Protein AF-I7C6N2-F1 (afdb_monomer_lite)

Sequence (198 aa):
MSSNSKQDLLEWLQSDYRMLGWNTIFAIQKDKADTLLTQEYIRRFKTSSYLDPISGETAPDNGYKVYMQNFVLDHPRLSFDNADITGSRASLRMKILGGNQVGLKQVGAHWYPQRIDRIEPLVGPELRLRLELSDVPGYVADNGALTLDLHNSDDFVVTFSDSRRVRELGGGLLQGAVPRVAGPSTRLVIRQHRTWRK

Structure (mmCIF, N/CA/C/O backbone):
data_AF-I7C6N2-F1
#
_entry.id   AF-I7C6N2-F1
#
loop_
_atom_site.group_PDB
_atom_site.id
_atom_site.type_symbol
_atom_site.label_atom_id
_atom_site.label_alt_id
_atom_site.label_comp_id
_atom_site.label_asym_id
_atom_site.label_entity_id
_atom_site.label_seq_id
_atom_site.pdbx_PDB_ins_code
_atom_site.Cartn_x
_atom_site.Cartn_y
_atom_site.Cartn_z
_atom_site.occupancy
_atom_site.B_iso_or_equiv
_atom_site.auth_seq_id
_atom_site.auth_comp_id
_atom_site.auth_asym_id
_atom_site.auth_atom_id
_atom_site.pdbx_PDB_model_num
ATOM 1 N N . MET A 1 1 ? -37.028 -6.400 21.923 1.00 34.69 1 MET A N 1
ATOM 2 C CA . MET A 1 1 ? -35.677 -6.681 22.448 1.00 34.69 1 MET A CA 1
ATOM 3 C C . MET A 1 1 ? -35.436 -5.743 23.613 1.00 34.69 1 MET A C 1
ATOM 5 O O . MET A 1 1 ? -35.611 -4.545 23.441 1.00 34.69 1 MET A O 1
ATOM 9 N N . SER A 1 2 ? -35.170 -6.286 24.797 1.00 47.56 2 SER A N 1
ATOM 10 C CA . SER A 1 2 ? -35.008 -5.533 26.043 1.00 47.56 2 SER A CA 1
ATOM 11 C C . SER A 1 2 ? -33.781 -4.627 25.942 1.00 47.56 2 SER A C 1
ATOM 13 O O . SER A 1 2 ? -32.671 -5.101 25.718 1.00 47.56 2 SER A O 1
ATOM 15 N N . SER A 1 3 ? -33.988 -3.319 26.064 1.00 50.56 3 SER A N 1
ATOM 16 C CA . SER A 1 3 ? -32.911 -2.341 26.208 1.00 50.56 3 SER A CA 1
ATOM 17 C C . SER A 1 3 ? -32.294 -2.522 27.594 1.00 50.56 3 SER A C 1
ATOM 19 O O . SER A 1 3 ? -32.899 -2.093 28.573 1.00 50.56 3 SER A O 1
ATOM 21 N N . ASN A 1 4 ? -31.123 -3.153 27.700 1.00 72.62 4 ASN A N 1
ATOM 22 C CA . ASN A 1 4 ? -30.390 -3.192 28.969 1.00 72.62 4 ASN A CA 1
ATOM 23 C C . ASN A 1 4 ? -29.993 -1.765 29.368 1.00 72.62 4 ASN A C 1
ATOM 25 O O . ASN A 1 4 ? -29.517 -0.999 28.523 1.00 72.62 4 ASN A O 1
ATOM 29 N N . SER A 1 5 ? -30.197 -1.391 30.634 1.00 79.69 5 SER A N 1
ATOM 30 C CA . SER A 1 5 ? -29.759 -0.083 31.110 1.00 79.69 5 SER A CA 1
ATOM 31 C C . SER A 1 5 ? -28.228 -0.047 31.206 1.00 79.69 5 SER A C 1
ATOM 33 O O . SER A 1 5 ? -27.556 -1.075 31.321 1.00 79.69 5 SER A O 1
ATOM 35 N N . LYS A 1 6 ? -27.640 1.155 31.158 1.00 75.69 6 LYS A N 1
ATOM 36 C CA . LYS A 1 6 ? -26.190 1.338 31.344 1.00 75.69 6 LYS A CA 1
ATOM 37 C C . LYS A 1 6 ? -25.710 0.731 32.671 1.00 75.69 6 LYS A C 1
ATOM 39 O O . LYS A 1 6 ? -24.596 0.221 32.726 1.00 75.69 6 LYS A O 1
ATOM 44 N N . GLN A 1 7 ? -26.538 0.821 33.712 1.00 77.50 7 GLN A N 1
ATOM 45 C CA . GLN A 1 7 ? -26.245 0.309 35.047 1.00 77.50 7 GLN A CA 1
ATOM 46 C C . GLN A 1 7 ? -26.104 -1.218 35.013 1.00 77.50 7 GLN A C 1
ATOM 48 O O . GLN A 1 7 ? -25.073 -1.739 35.424 1.00 77.50 7 GLN A O 1
ATOM 53 N N . ASP A 1 8 ? -27.071 -1.901 34.393 1.00 80.00 8 ASP A N 1
ATOM 54 C CA . ASP A 1 8 ? -27.089 -3.364 34.286 1.00 80.00 8 ASP A CA 1
ATOM 55 C C . ASP A 1 8 ? -25.883 -3.889 33.496 1.00 80.00 8 ASP A C 1
ATOM 57 O O . ASP A 1 8 ? -25.297 -4.908 33.845 1.00 80.00 8 ASP A O 1
ATOM 61 N N . LEU A 1 9 ? -25.469 -3.177 32.440 1.00 75.44 9 LEU A N 1
ATOM 62 C CA . LEU A 1 9 ? -24.269 -3.526 31.672 1.00 75.44 9 LEU A CA 1
ATOM 63 C C . LEU A 1 9 ? -22.980 -3.350 32.483 1.00 75.44 9 LEU A C 1
ATOM 65 O O . LEU A 1 9 ? -22.061 -4.150 32.333 1.00 75.44 9 LEU A O 1
ATOM 69 N N . LEU A 1 10 ? -22.891 -2.314 33.320 1.00 75.69 10 LEU A N 1
ATOM 70 C CA . LEU A 1 10 ? -21.713 -2.077 34.158 1.00 75.69 10 LEU A CA 1
ATOM 71 C C . LEU A 1 10 ? -21.607 -3.110 35.281 1.00 75.69 10 LEU A C 1
ATOM 73 O O . LEU A 1 10 ? -20.527 -3.660 35.476 1.00 75.69 10 LEU A O 1
ATOM 77 N N . GLU A 1 11 ? -22.712 -3.421 35.959 1.00 79.38 11 GLU A N 1
ATOM 78 C CA . GLU A 1 11 ? -22.763 -4.494 36.962 1.00 79.38 11 GLU A CA 1
ATOM 79 C C . GLU A 1 11 ? -22.442 -5.855 36.337 1.00 79.38 11 GLU A C 1
ATOM 81 O O . GLU A 1 11 ? -21.680 -6.643 36.895 1.00 79.38 11 GLU A O 1
ATOM 86 N N . TRP A 1 12 ? -22.946 -6.106 35.127 1.00 77.06 12 TRP A N 1
ATOM 87 C CA . TRP A 1 12 ? -22.628 -7.314 34.376 1.00 77.06 12 TRP A CA 1
ATOM 88 C C . TRP A 1 12 ? -21.142 -7.404 34.004 1.00 77.06 12 TRP A C 1
ATOM 90 O O . TRP A 1 12 ? -20.568 -8.484 34.102 1.00 77.06 12 TRP A O 1
ATOM 100 N N . LEU A 1 13 ? -20.499 -6.298 33.611 1.00 72.19 13 LEU A N 1
ATOM 101 C CA . LEU A 1 13 ? -19.070 -6.263 33.267 1.00 72.19 13 LEU A CA 1
ATOM 102 C C . LEU A 1 13 ? -18.147 -6.382 34.492 1.00 72.19 13 LEU A C 1
ATOM 104 O O . LEU A 1 13 ? -17.038 -6.887 34.350 1.00 72.19 13 LEU A O 1
ATOM 108 N N . GLN A 1 14 ? -18.586 -5.948 35.677 1.00 72.06 14 GLN A N 1
ATOM 109 C CA . GLN A 1 14 ? -17.776 -5.921 36.904 1.00 72.06 14 GLN A CA 1
ATOM 110 C C . GLN A 1 14 ? -17.361 -7.299 37.441 1.00 72.06 14 GLN A C 1
ATOM 112 O O . GLN A 1 14 ? -16.490 -7.363 38.305 1.00 72.06 14 GLN A O 1
ATOM 117 N N . SER A 1 15 ? -17.936 -8.409 36.965 1.00 70.31 15 SER A N 1
ATOM 118 C CA . SER A 1 15 ? -17.478 -9.729 37.409 1.00 70.31 15 SER A CA 1
ATOM 119 C C . SER A 1 15 ? -16.103 -10.067 36.805 1.00 70.31 15 SER A C 1
ATOM 121 O O . SER A 1 15 ? -15.989 -10.174 35.581 1.00 70.31 15 SER A O 1
ATOM 123 N N . ASP A 1 16 ? -15.101 -10.302 37.661 1.00 58.38 16 ASP A N 1
ATOM 124 C CA . ASP A 1 16 ? -13.666 -10.464 37.334 1.00 58.38 16 ASP A CA 1
ATOM 125 C C . ASP A 1 16 ? -13.352 -11.349 36.116 1.00 58.38 16 ASP A C 1
ATOM 127 O O . ASP A 1 16 ? -12.458 -11.054 35.322 1.00 58.38 16 ASP A O 1
ATOM 131 N N . TYR A 1 17 ? -14.106 -12.432 35.921 1.00 63.69 17 TYR A N 1
ATOM 132 C CA . TYR A 1 17 ? -13.848 -13.390 34.843 1.00 63.69 17 TYR A CA 1
ATOM 133 C C . TYR A 1 17 ? -14.222 -12.876 33.446 1.00 63.69 17 TYR A C 1
ATOM 135 O O . TYR A 1 17 ? -13.748 -13.422 32.452 1.00 63.69 17 TYR A O 1
ATOM 143 N N . ARG A 1 18 ? -15.079 -11.852 33.333 1.00 70.62 18 ARG A N 1
ATOM 144 C CA . ARG A 1 18 ? -15.619 -11.409 32.033 1.00 70.62 18 ARG A CA 1
ATOM 145 C C . ARG A 1 18 ? -14.701 -10.458 31.293 1.00 70.62 18 ARG A C 1
ATOM 147 O O . ARG A 1 18 ? -14.689 -10.469 30.067 1.00 70.62 18 ARG A O 1
ATOM 154 N N . MET A 1 19 ? -13.954 -9.643 32.029 1.00 71.25 19 MET A N 1
ATOM 155 C CA . MET A 1 19 ? -12.993 -8.718 31.438 1.00 71.25 19 MET A CA 1
ATOM 156 C C . MET A 1 19 ? -11.564 -9.261 31.462 1.00 71.25 19 MET A C 1
ATOM 158 O O . MET A 1 19 ? -10.674 -8.561 31.007 1.00 71.25 19 MET A O 1
ATOM 162 N N . LEU A 1 20 ? -11.328 -10.490 31.947 1.00 72.00 20 LEU A N 1
ATOM 163 C CA . LEU A 1 20 ? -10.001 -11.130 31.983 1.00 72.00 20 LEU A CA 1
ATOM 164 C C . LEU A 1 20 ? -8.907 -10.215 32.579 1.00 72.00 20 LEU A C 1
ATOM 166 O O . LEU A 1 20 ? -7.775 -10.202 32.103 1.00 72.00 20 LEU A O 1
ATOM 170 N N . GLY A 1 21 ? -9.259 -9.403 33.583 1.00 70.75 21 GLY A N 1
ATOM 171 C CA . GLY A 1 21 ? -8.354 -8.430 34.211 1.00 70.75 21 GLY A CA 1
ATOM 172 C C . GLY A 1 21 ? -8.163 -7.099 33.464 1.00 70.75 21 GLY A C 1
ATOM 173 O O . GLY A 1 21 ? -7.434 -6.239 33.951 1.00 70.75 21 GLY A O 1
ATOM 174 N N . TRP A 1 22 ? -8.813 -6.882 32.317 1.00 69.56 22 TRP A N 1
ATOM 175 C CA . TRP A 1 22 ? -8.759 -5.618 31.576 1.00 69.56 22 TRP A CA 1
ATOM 176 C C . TRP A 1 22 ? -9.722 -4.577 32.160 1.00 69.56 22 TRP A C 1
ATOM 178 O O . TRP A 1 22 ? -10.902 -4.844 32.364 1.00 69.56 22 TRP A O 1
ATOM 188 N N . ASN A 1 23 ? -9.254 -3.340 32.359 1.00 65.38 23 ASN A N 1
ATOM 189 C CA . ASN A 1 23 ? -10.103 -2.252 32.863 1.00 65.38 23 ASN A CA 1
ATOM 190 C C . ASN A 1 23 ? -11.138 -1.762 31.837 1.00 65.38 23 ASN A C 1
ATOM 192 O O . ASN A 1 23 ? -12.133 -1.140 32.208 1.00 65.38 23 ASN A O 1
ATOM 196 N N . THR A 1 24 ? -10.892 -1.958 30.539 1.00 67.44 24 THR A N 1
ATOM 197 C CA . THR A 1 24 ? -11.793 -1.541 29.456 1.00 67.44 24 THR A CA 1
ATOM 198 C C . THR A 1 24 ? -11.524 -2.364 28.200 1.00 67.44 24 THR A C 1
ATOM 200 O O . THR A 1 24 ? -10.375 -2.522 27.798 1.00 67.44 24 THR A O 1
ATOM 203 N N . ILE A 1 25 ? -12.591 -2.827 27.547 1.00 70.69 25 ILE A N 1
ATOM 204 C CA . ILE A 1 25 ? -12.544 -3.485 26.236 1.00 70.69 25 ILE A CA 1
ATOM 205 C C . ILE A 1 25 ? -13.332 -2.622 25.248 1.00 70.69 25 ILE A C 1
ATOM 207 O O . ILE A 1 25 ? -14.478 -2.254 25.510 1.00 70.69 25 ILE A O 1
ATOM 211 N N . PHE A 1 26 ? -12.726 -2.298 24.106 1.00 72.31 26 PHE A N 1
ATOM 212 C CA . PHE A 1 26 ? -13.393 -1.611 23.003 1.00 72.31 26 PHE A CA 1
ATOM 213 C C . PHE A 1 26 ? -13.592 -2.581 21.840 1.00 72.31 26 PHE A C 1
ATOM 215 O O . PHE A 1 26 ? -12.630 -3.151 21.334 1.00 72.31 26 PHE A O 1
ATOM 222 N N . ALA A 1 27 ? -14.839 -2.738 21.401 1.00 74.00 27 ALA A N 1
ATOM 223 C CA . ALA A 1 27 ? -15.186 -3.539 20.238 1.00 74.00 27 ALA A CA 1
ATOM 224 C C . ALA A 1 27 ? -15.877 -2.658 19.194 1.00 74.00 27 ALA A C 1
ATOM 226 O O . ALA A 1 27 ? -16.808 -1.912 19.506 1.00 74.00 27 ALA A O 1
ATOM 227 N N . ILE A 1 28 ? -15.432 -2.762 17.944 1.00 73.31 28 ILE A N 1
ATOM 228 C CA . ILE A 1 28 ? -16.043 -2.092 16.799 1.00 73.31 28 ILE A CA 1
ATOM 229 C C . ILE A 1 28 ? -16.310 -3.119 15.705 1.00 73.31 28 ILE A C 1
ATOM 231 O O . ILE A 1 28 ? -15.482 -3.985 15.430 1.00 73.31 28 ILE A O 1
ATOM 235 N N . GLN A 1 29 ? -17.481 -3.031 15.079 1.00 74.75 29 GLN A N 1
ATOM 236 C CA . GLN A 1 29 ? -17.784 -3.854 13.914 1.00 74.75 29 GLN A CA 1
ATOM 237 C C . GLN A 1 29 ? -16.904 -3.432 12.728 1.00 74.75 29 GLN A C 1
ATOM 239 O O . GLN A 1 29 ? -16.579 -2.253 12.563 1.00 74.75 29 GLN A O 1
ATOM 244 N N . LYS A 1 30 ? -16.520 -4.397 11.888 1.00 73.75 30 LYS A N 1
ATOM 245 C CA . LYS A 1 30 ? -15.619 -4.166 10.751 1.00 73.75 30 LYS A CA 1
ATOM 246 C C . LYS A 1 30 ? -16.132 -3.089 9.789 1.00 73.75 30 LYS A C 1
ATOM 248 O O . LYS A 1 30 ? -15.368 -2.218 9.390 1.00 73.75 30 LYS A O 1
ATOM 253 N N . ASP A 1 31 ? -17.416 -3.121 9.449 1.00 76.94 31 ASP A N 1
ATOM 254 C CA . ASP A 1 31 ? -18.064 -2.136 8.573 1.00 76.94 31 ASP A CA 1
ATOM 255 C C . ASP A 1 31 ? -17.964 -0.708 9.138 1.00 76.94 31 ASP A C 1
ATOM 257 O O . ASP A 1 31 ? -17.724 0.254 8.401 1.00 76.94 31 ASP A O 1
ATOM 261 N N . LYS A 1 32 ? -18.085 -0.562 10.463 1.00 79.19 32 LYS A N 1
ATOM 262 C CA . LYS A 1 32 ? -17.914 0.718 11.160 1.00 79.19 32 LYS A CA 1
ATOM 263 C C . LYS A 1 32 ? -16.464 1.182 11.137 1.00 79.19 32 LYS A C 1
ATOM 265 O O . LYS A 1 32 ? -16.230 2.362 10.888 1.00 79.19 32 LYS A O 1
ATOM 270 N N . ALA A 1 33 ? -15.505 0.282 11.354 1.00 76.81 33 ALA A N 1
ATOM 271 C CA . ALA A 1 33 ? -14.088 0.608 11.221 1.00 76.81 33 ALA A CA 1
ATOM 272 C C . ALA A 1 33 ? -13.762 1.083 9.794 1.00 76.81 33 ALA A C 1
ATOM 274 O O . ALA A 1 33 ? -13.244 2.185 9.635 1.00 76.81 33 ALA A O 1
ATOM 275 N N . ASP A 1 34 ? -14.164 0.332 8.764 1.00 76.06 34 ASP A N 1
ATOM 276 C CA . ASP A 1 34 ? -13.944 0.690 7.353 1.00 76.06 34 ASP A CA 1
ATOM 277 C C . ASP A 1 34 ? -14.590 2.046 6.992 1.00 76.06 34 ASP A C 1
ATOM 279 O O . ASP A 1 34 ? -13.994 2.872 6.290 1.00 76.06 34 ASP A O 1
ATOM 283 N N . THR A 1 35 ? -15.782 2.329 7.530 1.00 80.12 35 THR A N 1
ATOM 284 C CA . THR A 1 35 ? -16.454 3.631 7.366 1.00 80.12 35 THR A CA 1
ATOM 285 C C . THR A 1 35 ? -15.624 4.770 7.961 1.00 80.12 35 THR A C 1
ATOM 287 O O . THR A 1 35 ? -15.458 5.808 7.319 1.00 80.12 35 THR A O 1
ATOM 290 N N . LEU A 1 36 ? -15.074 4.587 9.165 1.00 79.75 36 LEU A N 1
ATOM 291 C CA . LEU A 1 36 ? -14.242 5.601 9.821 1.00 79.75 36 LEU A CA 1
ATOM 292 C C . LEU A 1 36 ? -12.942 5.853 9.046 1.00 79.75 36 LEU A C 1
ATOM 294 O O . LEU A 1 36 ? -12.551 7.008 8.884 1.00 79.75 36 LEU A O 1
ATOM 298 N N . LEU A 1 37 ? -12.318 4.805 8.497 1.00 77.75 37 LEU A N 1
ATOM 299 C CA . LEU A 1 37 ? -11.136 4.941 7.634 1.00 77.75 37 LEU A CA 1
ATOM 300 C C . LEU A 1 37 ? -11.441 5.721 6.355 1.00 77.75 37 LEU A C 1
ATOM 302 O O . LEU A 1 37 ? -10.673 6.595 5.953 1.00 77.75 37 LEU A O 1
ATOM 306 N N . THR A 1 38 ? -12.598 5.456 5.751 1.00 79.88 38 THR A N 1
ATOM 307 C CA . THR A 1 38 ? -13.062 6.174 4.559 1.00 79.88 38 THR A CA 1
ATOM 308 C C . THR A 1 38 ? -13.321 7.652 4.860 1.00 79.88 38 THR A C 1
ATOM 310 O O . THR A 1 38 ? -12.905 8.524 4.098 1.00 79.88 38 THR A O 1
ATOM 313 N N . GLN A 1 39 ? -13.972 7.964 5.984 1.00 80.19 39 GLN A N 1
ATOM 314 C CA . GLN A 1 39 ? -14.214 9.347 6.409 1.00 80.19 39 GLN A CA 1
ATOM 315 C C . GLN A 1 39 ? -12.908 10.100 6.676 1.00 80.19 39 GLN A C 1
ATOM 317 O O . GLN A 1 39 ? -12.761 11.248 6.251 1.00 80.19 39 GLN A O 1
ATOM 322 N N . GLU A 1 40 ? -11.950 9.453 7.341 1.00 76.94 40 GLU A N 1
ATOM 323 C CA . GLU A 1 40 ? -10.634 10.034 7.596 1.00 76.94 40 GLU A CA 1
ATOM 324 C C . GLU A 1 40 ? -9.891 10.324 6.288 1.00 76.94 40 GLU A C 1
ATOM 326 O O . GLU A 1 40 ? -9.314 11.402 6.134 1.00 76.94 40 GLU A O 1
ATOM 331 N N . TYR A 1 41 ? -9.964 9.407 5.322 1.00 74.19 41 TYR A N 1
ATOM 332 C CA . TYR A 1 41 ? -9.424 9.620 3.985 1.00 74.19 41 TYR A CA 1
ATOM 333 C C . TYR A 1 41 ? -10.076 10.805 3.277 1.00 74.19 41 TYR A C 1
ATOM 335 O O . TYR A 1 41 ? -9.360 11.69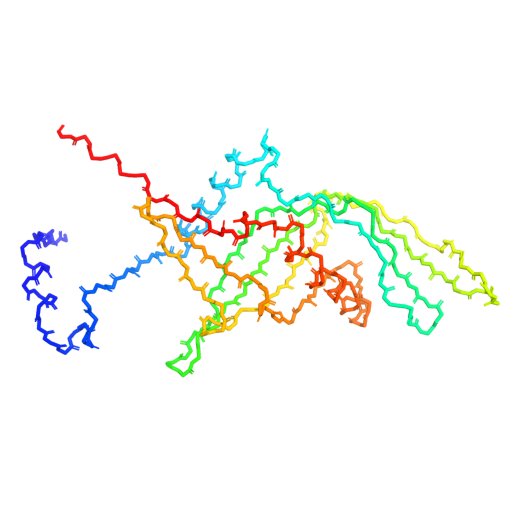9 2.846 1.00 74.19 41 TYR A O 1
ATOM 343 N N . ILE A 1 42 ? -11.411 10.868 3.201 1.00 78.12 42 ILE A N 1
ATOM 344 C CA . ILE A 1 42 ? -12.122 11.986 2.554 1.00 78.12 42 ILE A CA 1
ATOM 345 C C . ILE A 1 42 ? -11.725 13.318 3.198 1.00 78.12 42 ILE A C 1
ATOM 347 O O . ILE A 1 42 ? -11.489 14.302 2.495 1.00 78.12 42 ILE A O 1
ATOM 351 N N . ARG A 1 43 ? -11.602 13.345 4.531 1.00 75.69 43 ARG A N 1
ATOM 352 C CA . ARG A 1 43 ? -11.167 14.533 5.270 1.00 75.69 43 ARG A CA 1
ATOM 353 C C . ARG A 1 43 ? -9.752 14.964 4.883 1.00 75.69 43 ARG A C 1
ATOM 355 O O . ARG A 1 43 ? -9.508 16.161 4.762 1.00 75.69 43 ARG A O 1
ATOM 362 N N . ARG A 1 44 ? -8.835 14.009 4.699 1.00 72.38 44 ARG A N 1
ATOM 363 C CA . ARG A 1 44 ? -7.434 14.273 4.330 1.00 72.38 44 ARG A CA 1
ATOM 364 C C . ARG A 1 44 ? -7.199 14.418 2.827 1.00 72.38 44 ARG A C 1
ATOM 366 O O . ARG A 1 44 ? -6.152 14.904 2.427 1.00 72.38 44 ARG A O 1
ATOM 373 N N . PHE A 1 45 ? -8.153 14.028 1.986 1.00 69.06 45 PHE A N 1
ATOM 374 C CA . PHE A 1 45 ? -7.968 13.953 0.534 1.00 69.06 45 PHE A CA 1
ATOM 375 C C . PHE A 1 45 ? -7.610 15.302 -0.106 1.00 69.06 45 PHE A C 1
ATOM 377 O O . PHE A 1 45 ? -6.939 15.347 -1.131 1.00 69.06 45 PHE A O 1
ATOM 384 N N . LYS A 1 46 ? -8.050 16.414 0.495 1.00 62.25 46 LYS A N 1
ATOM 385 C CA . LYS A 1 46 ? -7.751 17.777 0.024 1.00 62.25 46 LYS A CA 1
ATOM 386 C C . LYS A 1 46 ? -6.682 18.493 0.851 1.00 62.25 46 LYS A C 1
ATOM 388 O O . LYS A 1 46 ? -6.455 19.681 0.640 1.00 62.25 46 LYS A O 1
ATOM 393 N N . THR A 1 47 ? -6.058 17.810 1.805 1.00 62.50 47 THR A N 1
ATOM 394 C CA . THR A 1 47 ? -4.999 18.376 2.643 1.00 62.50 47 THR A CA 1
ATOM 395 C C . THR A 1 47 ? -3.656 17.774 2.242 1.00 62.50 47 THR A C 1
ATOM 397 O O . THR A 1 47 ? -3.583 16.646 1.766 1.00 62.50 47 THR A O 1
ATOM 400 N N . SER A 1 48 ? -2.560 18.495 2.478 1.00 57.44 48 SER A N 1
ATOM 401 C CA . SER A 1 48 ? -1.187 18.001 2.276 1.00 57.44 48 SER A CA 1
ATOM 402 C C . SER A 1 48 ? -0.765 16.952 3.323 1.00 57.44 48 SER A C 1
ATOM 404 O O . SER A 1 48 ? 0.394 16.892 3.709 1.00 57.44 48 SER A O 1
ATOM 406 N N . SER A 1 49 ? -1.719 16.211 3.894 1.00 54.38 49 SER A N 1
ATOM 407 C CA . SER A 1 49 ? -1.517 15.344 5.063 1.00 54.38 49 SER A CA 1
ATOM 408 C C . SER A 1 49 ? -1.891 13.886 4.792 1.00 54.38 49 SER A C 1
ATOM 410 O O . SER A 1 49 ? -2.156 13.130 5.735 1.00 54.38 49 SER A O 1
ATOM 412 N N . TYR A 1 50 ? -2.021 13.517 3.520 1.00 66.38 50 TYR A N 1
ATOM 413 C CA . TYR A 1 50 ? -2.151 12.129 3.097 1.00 66.38 50 TYR A CA 1
ATOM 414 C C . TYR A 1 50 ? -0.811 11.614 2.558 1.00 66.38 50 TYR A C 1
ATOM 416 O O . TYR A 1 50 ? 0.115 12.403 2.415 1.00 66.38 50 TYR A O 1
ATOM 424 N N . LEU A 1 51 ? -0.690 10.303 2.317 1.00 75.94 51 LEU A N 1
ATOM 425 C CA . LEU A 1 51 ? 0.535 9.708 1.775 1.00 75.94 51 LEU A CA 1
ATOM 426 C C . LEU A 1 51 ? 0.917 10.423 0.474 1.00 75.94 51 LEU A C 1
ATOM 428 O O . LEU A 1 51 ? 0.130 10.402 -0.478 1.00 75.94 51 LEU A O 1
ATOM 432 N N . ASP A 1 52 ? 2.100 11.041 0.436 1.00 81.69 52 ASP A N 1
ATOM 433 C CA . ASP A 1 52 ? 2.598 11.624 -0.806 1.00 81.69 52 ASP A CA 1
ATOM 434 C C . ASP A 1 52 ? 2.732 10.529 -1.881 1.00 81.69 52 ASP A C 1
ATOM 436 O O . ASP A 1 52 ? 2.931 9.347 -1.565 1.00 81.69 52 ASP A O 1
ATOM 440 N N . PRO A 1 53 ? 2.625 10.891 -3.170 1.00 88.12 53 PRO A N 1
ATOM 441 C CA . PRO A 1 53 ? 2.840 9.943 -4.248 1.00 88.12 53 PRO A CA 1
ATOM 442 C C . PRO A 1 53 ? 4.206 9.260 -4.127 1.00 88.12 53 PRO A C 1
ATOM 444 O O . PRO A 1 53 ? 5.240 9.911 -3.975 1.00 88.12 53 PRO A O 1
ATOM 447 N N . ILE A 1 54 ? 4.218 7.936 -4.239 1.00 89.88 54 ILE A N 1
ATOM 448 C CA . ILE A 1 54 ? 5.432 7.140 -4.086 1.00 89.88 54 ILE A CA 1
ATOM 449 C C . ILE A 1 54 ? 6.108 6.990 -5.447 1.00 89.88 54 ILE A C 1
ATOM 451 O O . ILE A 1 54 ? 5.484 6.576 -6.424 1.00 89.88 54 ILE A O 1
ATOM 455 N N . SER A 1 55 ? 7.398 7.309 -5.513 1.00 92.31 55 SER A N 1
ATOM 456 C CA . SER A 1 55 ? 8.226 7.066 -6.695 1.00 92.31 55 SER A CA 1
ATOM 457 C C . SER A 1 55 ? 9.491 6.312 -6.314 1.00 92.31 55 SER A C 1
ATOM 459 O O . SER A 1 55 ? 10.060 6.544 -5.249 1.00 92.31 55 SER A O 1
ATOM 461 N N . GLY A 1 56 ? 9.956 5.433 -7.193 1.00 93.31 56 GLY A N 1
ATOM 462 C CA . GLY A 1 56 ? 11.186 4.683 -6.979 1.00 93.31 56 GLY A CA 1
ATOM 463 C C . GLY A 1 56 ? 11.347 3.532 -7.956 1.00 93.31 56 GLY A C 1
ATOM 464 O O . GLY A 1 56 ? 10.493 3.291 -8.804 1.00 93.31 56 GLY A O 1
ATOM 465 N N . GLU A 1 57 ? 12.455 2.816 -7.838 1.00 93.69 57 GLU A N 1
ATOM 466 C CA . GLU A 1 57 ? 12.747 1.650 -8.664 1.00 93.69 57 GLU A CA 1
ATOM 467 C C . GLU A 1 57 ? 12.926 0.399 -7.816 1.00 93.69 57 GLU A C 1
ATOM 469 O O . GLU A 1 57 ? 13.478 0.443 -6.718 1.00 93.69 57 GLU A O 1
ATOM 474 N N . THR A 1 58 ? 12.451 -0.730 -8.334 1.00 92.88 58 THR A N 1
ATOM 475 C CA . THR A 1 58 ? 12.718 -2.028 -7.722 1.00 92.88 58 THR A CA 1
ATOM 476 C C . THR A 1 58 ? 14.195 -2.379 -7.848 1.00 92.88 58 THR A C 1
ATOM 478 O O . THR A 1 58 ? 14.874 -1.946 -8.785 1.00 92.88 58 THR A O 1
ATOM 481 N N . ALA A 1 59 ? 14.674 -3.253 -6.961 1.00 90.69 59 ALA A N 1
ATOM 482 C CA . ALA A 1 59 ? 15.961 -3.900 -7.163 1.00 90.69 59 ALA A CA 1
ATOM 483 C C . ALA A 1 59 ? 15.996 -4.577 -8.554 1.00 90.69 59 ALA A C 1
ATOM 485 O O . ALA A 1 59 ? 14.993 -5.186 -8.954 1.00 90.69 59 ALA A O 1
ATOM 486 N N . PRO A 1 60 ? 17.104 -4.449 -9.307 1.00 91.44 60 PRO A N 1
ATOM 487 C CA . PRO A 1 60 ? 17.297 -5.181 -10.547 1.00 91.44 60 PRO A CA 1
ATOM 488 C C . PRO A 1 60 ? 17.234 -6.685 -10.328 1.00 91.44 60 PRO A C 1
ATOM 490 O O . PRO A 1 60 ? 17.819 -7.214 -9.386 1.00 91.44 60 PRO A O 1
ATOM 493 N N . ASP A 1 61 ? 16.572 -7.370 -11.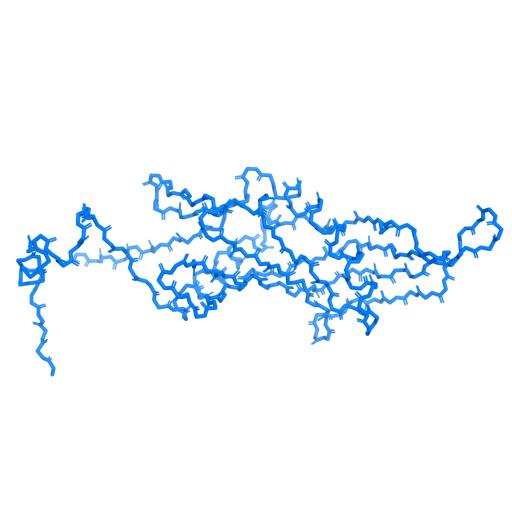246 1.00 90.88 61 ASP A N 1
ATOM 494 C CA . ASP A 1 61 ? 16.324 -8.794 -11.162 1.00 90.88 61 ASP A CA 1
ATOM 495 C C . ASP A 1 61 ? 16.410 -9.426 -12.551 1.00 90.88 61 ASP A C 1
ATOM 497 O O . ASP A 1 61 ? 15.620 -9.107 -13.436 1.00 90.88 61 ASP A O 1
ATOM 501 N N . ASN A 1 62 ? 17.407 -10.287 -12.774 1.00 90.81 62 ASN A N 1
ATOM 502 C CA . ASN A 1 62 ? 17.639 -10.951 -14.064 1.00 90.81 62 ASN A CA 1
ATOM 503 C C . ASN A 1 62 ? 17.615 -9.993 -15.280 1.00 90.81 62 ASN A C 1
ATOM 505 O O . ASN A 1 62 ? 17.058 -10.309 -16.332 1.00 90.81 62 ASN A O 1
ATOM 509 N N . GLY A 1 63 ? 18.212 -8.804 -15.136 1.00 92.44 63 GLY A N 1
ATOM 510 C CA . GLY A 1 63 ? 18.238 -7.787 -16.193 1.00 92.44 63 GLY A CA 1
ATOM 511 C C . GLY A 1 63 ? 16.890 -7.098 -16.433 1.00 92.44 63 GLY A C 1
ATOM 512 O O . GLY A 1 63 ? 16.691 -6.502 -17.488 1.00 92.44 63 GLY A O 1
ATOM 513 N N . TYR A 1 64 ? 15.963 -7.166 -15.478 1.00 92.50 64 TYR A N 1
ATOM 514 C CA . TYR A 1 64 ? 14.692 -6.453 -15.486 1.00 92.50 64 TYR A CA 1
ATOM 515 C C . TYR A 1 64 ? 14.528 -5.646 -14.195 1.00 92.50 64 TYR A C 1
ATOM 517 O O . TYR A 1 64 ? 14.906 -6.096 -13.117 1.00 92.50 64 TYR A O 1
ATOM 525 N N . LYS A 1 65 ? 13.960 -4.445 -14.282 1.00 93.88 65 LYS A N 1
ATOM 526 C CA . LYS A 1 65 ? 13.509 -3.691 -13.105 1.00 93.88 65 LYS A CA 1
ATOM 527 C C . LYS A 1 65 ? 12.269 -2.881 -13.436 1.00 93.88 65 LYS A C 1
ATOM 529 O O . LYS A 1 65 ? 11.986 -2.619 -14.603 1.00 93.88 65 LYS A O 1
ATOM 534 N N . VAL A 1 66 ? 11.534 -2.476 -12.411 1.00 93.94 66 VAL A N 1
ATOM 535 C CA . VAL A 1 66 ? 10.344 -1.639 -12.561 1.00 93.94 66 VAL A CA 1
ATOM 536 C C . VAL A 1 66 ? 10.601 -0.294 -11.911 1.00 93.94 66 VAL A C 1
ATOM 538 O O . VAL A 1 66 ? 10.985 -0.232 -10.747 1.00 93.94 66 VAL A O 1
ATOM 541 N N . TYR A 1 67 ? 10.362 0.778 -12.654 1.00 94.88 67 TYR A N 1
ATOM 542 C CA . TYR A 1 67 ? 10.294 2.127 -12.118 1.00 94.88 67 TYR A CA 1
ATOM 543 C C . TYR A 1 67 ? 8.829 2.520 -11.918 1.00 94.88 67 TYR A C 1
ATOM 545 O O . TYR A 1 67 ? 8.022 2.448 -12.844 1.00 94.88 67 TYR A O 1
ATOM 553 N N . MET A 1 68 ? 8.487 2.903 -10.695 1.00 93.56 68 MET A N 1
ATOM 554 C CA . MET A 1 68 ? 7.186 3.430 -10.308 1.00 93.56 68 MET A CA 1
ATOM 555 C C . MET A 1 68 ? 7.300 4.941 -10.199 1.00 93.56 68 MET A C 1
ATOM 557 O O . MET A 1 68 ? 8.149 5.457 -9.472 1.00 93.56 68 MET A O 1
ATOM 561 N N . GLN A 1 69 ? 6.436 5.649 -10.910 1.00 93.62 69 GLN A N 1
ATOM 562 C CA . GLN A 1 69 ? 6.393 7.101 -10.905 1.00 93.62 69 GLN A CA 1
ATOM 563 C C . GLN A 1 69 ? 5.043 7.570 -10.377 1.00 93.62 69 GLN A C 1
ATOM 565 O O . GLN A 1 69 ? 4.008 7.264 -10.967 1.00 93.62 69 GLN A O 1
ATOM 570 N N . ASN A 1 70 ? 5.062 8.365 -9.309 1.00 92.69 70 ASN A N 1
ATOM 571 C CA . ASN A 1 70 ? 3.894 9.019 -8.721 1.00 92.69 70 ASN A CA 1
ATOM 572 C C . ASN A 1 70 ? 2.738 8.054 -8.414 1.00 92.69 70 ASN A C 1
ATOM 574 O O . ASN A 1 70 ? 1.590 8.339 -8.749 1.00 92.69 70 ASN A O 1
ATOM 578 N N . PHE A 1 71 ? 3.035 6.912 -7.790 1.00 92.00 71 PHE A N 1
ATOM 579 C CA . PHE A 1 71 ? 2.011 5.976 -7.336 1.00 92.00 71 PHE A CA 1
ATOM 580 C C . PHE A 1 71 ? 1.191 6.609 -6.213 1.00 92.00 71 PHE A C 1
ATOM 582 O O . PHE A 1 71 ? 1.701 6.849 -5.118 1.00 92.00 71 PHE A O 1
ATOM 589 N N . VAL A 1 72 ? -0.085 6.870 -6.486 1.00 89.12 72 VAL A N 1
ATOM 590 C CA . VAL A 1 72 ? -1.023 7.446 -5.515 1.00 89.12 72 VAL A CA 1
ATOM 591 C C . VAL A 1 72 ? -1.845 6.328 -4.895 1.00 89.12 72 VAL A C 1
ATOM 593 O O . VAL A 1 72 ? -2.570 5.636 -5.605 1.00 89.12 72 VAL A O 1
ATOM 596 N N . LEU A 1 73 ? -1.756 6.157 -3.579 1.00 87.75 73 LEU A N 1
ATOM 597 C CA . LEU A 1 73 ? -2.549 5.172 -2.843 1.00 87.75 73 LEU A CA 1
ATOM 598 C C . LEU A 1 73 ? -3.905 5.757 -2.423 1.00 87.75 73 LEU A C 1
ATOM 600 O O . LEU A 1 73 ? -4.024 6.946 -2.131 1.00 87.75 73 LEU A O 1
ATOM 604 N N . ASP A 1 74 ? -4.939 4.922 -2.382 1.00 85.50 74 ASP A N 1
ATOM 605 C CA . ASP A 1 74 ? -6.238 5.266 -1.804 1.00 85.50 74 ASP A CA 1
ATOM 606 C C . ASP A 1 74 ? -6.292 4.990 -0.296 1.00 85.50 74 ASP A C 1
ATOM 608 O O . ASP A 1 74 ? -5.284 4.648 0.321 1.00 85.50 74 ASP A O 1
ATOM 612 N N . HIS A 1 75 ? -7.470 5.178 0.307 1.00 80.75 75 HIS A N 1
ATOM 613 C CA . HIS A 1 75 ? -7.709 4.855 1.711 1.00 80.75 75 HIS A CA 1
ATOM 614 C C . HIS A 1 75 ? -7.365 3.402 2.079 1.00 80.75 75 HIS A C 1
ATOM 616 O O . HIS A 1 75 ? -7.765 2.470 1.376 1.00 80.75 75 HIS A O 1
ATOM 622 N N . PRO A 1 76 ? -6.719 3.184 3.236 1.00 83.19 76 PRO A N 1
ATOM 623 C CA . PRO A 1 76 ? -6.507 1.845 3.755 1.00 83.19 76 PRO A CA 1
ATOM 624 C C . PRO A 1 76 ? -7.834 1.171 4.120 1.00 83.19 76 PRO A C 1
ATOM 626 O O . PRO A 1 76 ? -8.691 1.766 4.774 1.00 83.19 76 PRO A O 1
ATOM 629 N N . ARG A 1 77 ? -7.970 -0.105 3.754 1.00 84.25 77 ARG A N 1
ATOM 630 C CA . ARG A 1 77 ? -9.034 -1.007 4.220 1.00 84.25 77 ARG A CA 1
ATOM 631 C C . ARG A 1 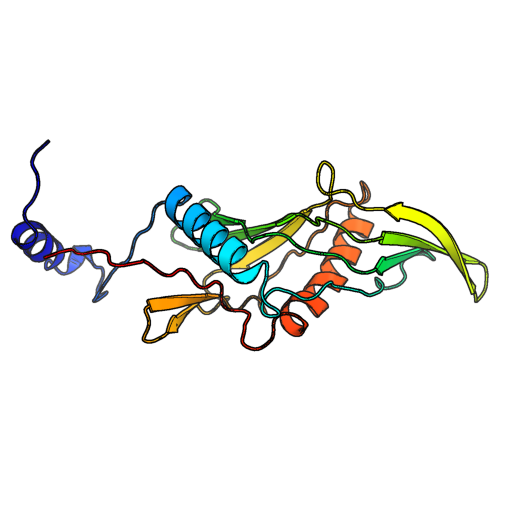77 ? -8.421 -2.101 5.075 1.00 84.25 77 ARG A C 1
ATOM 633 O O . ARG A 1 77 ? -7.544 -2.823 4.598 1.00 84.25 77 ARG A O 1
ATOM 640 N N . LEU A 1 78 ? -8.899 -2.228 6.309 1.00 81.56 78 LEU A N 1
ATOM 641 C CA . LEU A 1 78 ? -8.398 -3.194 7.282 1.00 81.56 78 LEU A CA 1
ATOM 642 C C . LEU A 1 78 ? -9.347 -4.391 7.348 1.00 81.56 78 LEU A C 1
ATOM 644 O O . LEU A 1 78 ? -10.543 -4.243 7.595 1.00 81.56 78 LEU A O 1
ATOM 648 N N . SER A 1 79 ? -8.842 -5.598 7.142 1.00 79.88 79 SER A N 1
ATOM 649 C CA . SER A 1 79 ? -9.567 -6.828 7.463 1.00 79.88 79 SER A CA 1
ATOM 650 C C . SER A 1 79 ? -8.797 -7.606 8.506 1.00 79.88 79 SER A C 1
ATOM 652 O O . SER A 1 79 ? -7.593 -7.767 8.383 1.00 79.88 79 SER A O 1
ATOM 654 N N . PHE A 1 80 ? -9.498 -8.097 9.514 1.00 75.75 80 PHE A N 1
ATOM 655 C CA . PHE A 1 80 ? -8.935 -9.055 10.448 1.00 75.75 80 PHE A CA 1
ATOM 656 C C . PHE A 1 80 ? -9.127 -10.426 9.817 1.00 75.75 80 PHE A C 1
ATOM 658 O O . PHE A 1 80 ? -10.258 -10.801 9.491 1.00 75.75 80 PHE A O 1
ATOM 665 N N . ASP A 1 81 ? -8.021 -11.114 9.566 1.00 68.62 81 ASP A N 1
ATOM 666 C CA . ASP A 1 81 ? -8.085 -12.531 9.231 1.00 68.62 81 ASP A CA 1
ATOM 667 C C . ASP A 1 81 ? -8.548 -13.260 10.499 1.00 68.62 81 ASP A C 1
ATOM 669 O O . ASP A 1 81 ? -8.424 -12.688 11.581 1.00 68.62 81 ASP A O 1
ATOM 673 N N . ASN A 1 82 ? -9.161 -14.448 10.397 1.00 56.38 82 ASN A N 1
ATOM 674 C CA . ASN A 1 82 ? -9.661 -15.174 11.575 1.00 56.38 82 ASN A CA 1
ATOM 675 C C . ASN A 1 82 ? -8.534 -15.300 12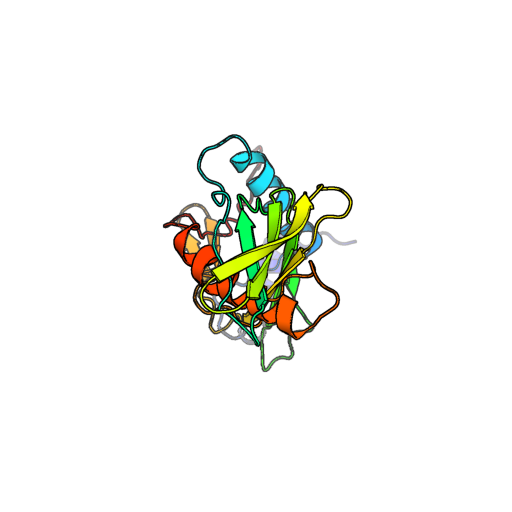.611 1.00 56.38 82 ASN A C 1
ATOM 677 O O . ASN A 1 82 ? -7.673 -16.167 12.485 1.00 56.38 82 ASN A O 1
ATOM 681 N N . ALA A 1 83 ? -8.539 -14.393 13.587 1.00 52.91 83 ALA A N 1
ATOM 682 C CA . ALA A 1 83 ? -7.562 -14.339 14.646 1.00 52.91 83 ALA A CA 1
ATOM 683 C C . ALA A 1 83 ? -7.864 -15.546 15.518 1.00 52.91 83 ALA A C 1
ATOM 685 O O . ALA A 1 83 ? -8.911 -15.614 16.169 1.00 52.91 83 ALA A O 1
ATOM 686 N N . ASP A 1 84 ? -6.997 -16.547 15.453 1.00 52.34 84 ASP A N 1
ATOM 687 C CA . ASP A 1 84 ? -6.992 -17.546 16.499 1.00 52.34 84 ASP A CA 1
ATOM 688 C C . ASP A 1 84 ? -6.590 -16.855 17.816 1.00 52.34 84 ASP A C 1
ATOM 690 O O . ASP A 1 84 ? -6.017 -15.764 17.840 1.00 52.34 84 ASP 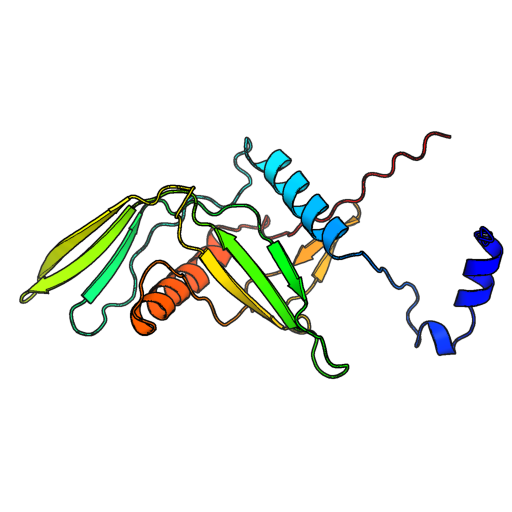A O 1
ATOM 694 N N . ILE A 1 85 ? -6.929 -17.470 18.948 1.00 53.94 85 ILE A N 1
ATOM 695 C CA . ILE A 1 85 ? -6.581 -16.945 20.281 1.00 53.94 85 ILE A CA 1
ATOM 696 C C . ILE A 1 85 ? -5.056 -16.755 20.443 1.00 53.94 85 ILE A C 1
ATOM 698 O O . ILE A 1 85 ? -4.617 -16.047 21.347 1.00 53.94 85 ILE A O 1
ATOM 702 N N . THR A 1 86 ? -4.251 -17.374 19.576 1.00 54.62 86 THR A N 1
ATOM 703 C CA . THR A 1 86 ? -2.789 -17.399 19.640 1.00 54.62 86 THR A CA 1
ATOM 704 C C . THR A 1 86 ? -2.094 -16.340 18.780 1.00 54.62 86 THR A C 1
ATOM 706 O O . THR A 1 86 ? -0.906 -16.108 18.987 1.00 54.62 86 THR A O 1
ATOM 709 N N . GLY A 1 87 ? -2.801 -15.676 17.861 1.00 60.62 87 GLY A N 1
ATOM 710 C CA . GLY A 1 87 ? -2.225 -14.731 16.909 1.00 60.62 87 GLY A CA 1
ATOM 711 C C . GLY A 1 87 ? -3.281 -13.802 16.317 1.00 60.62 87 GLY A C 1
ATOM 712 O O . GLY A 1 87 ? -4.233 -14.222 15.657 1.00 60.62 87 GLY A O 1
ATOM 713 N N . SER A 1 88 ? -3.104 -12.501 16.543 1.00 73.44 88 SER A N 1
ATOM 714 C CA . SER A 1 88 ? -3.991 -11.474 16.004 1.00 73.44 88 SER A CA 1
ATOM 715 C C . SER A 1 88 ? -3.415 -10.922 14.711 1.00 73.44 88 SER A C 1
ATOM 717 O O . SER A 1 88 ? -2.547 -10.054 14.724 1.00 73.44 88 SER A O 1
ATOM 719 N N . ARG A 1 89 ? -3.943 -11.401 13.583 1.00 81.88 89 ARG A N 1
ATOM 720 C CA . ARG A 1 89 ? -3.513 -10.983 12.247 1.00 81.88 89 ARG A CA 1
ATOM 721 C C . ARG A 1 89 ? -4.518 -10.067 11.580 1.00 81.88 89 ARG A C 1
ATOM 723 O O . ARG A 1 89 ? -5.731 -10.273 11.653 1.00 81.88 89 ARG A O 1
ATOM 730 N N . ALA A 1 90 ? -3.998 -9.078 10.868 1.00 81.56 90 ALA A N 1
ATOM 731 C CA . ALA A 1 90 ? -4.794 -8.240 9.997 1.00 81.56 90 ALA A CA 1
ATOM 732 C C . ALA A 1 90 ? -4.123 -8.044 8.638 1.00 81.56 90 ALA A C 1
ATOM 734 O O . ALA A 1 90 ? -2.907 -7.967 8.510 1.00 81.56 90 ALA A O 1
ATOM 735 N N . SER A 1 91 ? -4.953 -7.915 7.617 1.00 87.25 91 SER A N 1
ATOM 736 C CA . SER A 1 91 ? -4.568 -7.575 6.260 1.00 87.25 91 SER A CA 1
ATOM 737 C C . SER A 1 91 ? -4.964 -6.125 5.978 1.00 87.25 91 SER A C 1
ATOM 739 O O . SER A 1 91 ? -6.123 -5.738 6.170 1.00 87.25 91 SER A O 1
ATOM 741 N N . LEU A 1 92 ? -4.018 -5.319 5.493 1.00 86.69 92 LEU A N 1
ATOM 742 C CA . LEU A 1 92 ? -4.258 -3.947 5.045 1.00 86.69 92 LEU A CA 1
ATOM 743 C C . LEU A 1 92 ? -4.173 -3.887 3.521 1.00 86.69 92 LEU A C 1
ATOM 745 O O . LEU A 1 92 ? -3.244 -4.419 2.911 1.00 86.69 92 LEU A O 1
ATOM 749 N N . ARG A 1 93 ? -5.153 -3.231 2.895 1.00 90.50 93 ARG A N 1
ATOM 750 C CA . ARG A 1 93 ? -5.221 -3.099 1.434 1.00 90.50 93 ARG A CA 1
ATOM 751 C C . ARG A 1 93 ? -5.446 -1.660 1.003 1.00 90.50 93 ARG A C 1
ATOM 753 O O . ARG A 1 93 ? -6.322 -0.991 1.547 1.00 90.50 93 ARG A O 1
ATOM 760 N N . MET A 1 94 ? -4.713 -1.230 -0.021 1.00 90.19 94 MET A N 1
ATOM 761 C CA . MET A 1 94 ? -4.836 0.079 -0.671 1.00 90.19 94 MET A CA 1
ATOM 762 C C . MET A 1 94 ? -4.779 -0.096 -2.192 1.00 90.19 94 MET A C 1
ATOM 764 O O . MET A 1 94 ? -3.903 -0.780 -2.706 1.00 90.19 94 MET A O 1
ATOM 768 N N . LYS A 1 95 ? -5.700 0.515 -2.930 1.00 91.75 95 LYS A N 1
ATOM 769 C CA . LYS A 1 95 ? -5.656 0.610 -4.389 1.00 91.75 95 LYS A CA 1
ATOM 770 C C . LYS A 1 95 ? -4.677 1.698 -4.794 1.00 91.75 95 LYS A C 1
ATOM 772 O O . LYS A 1 95 ? -4.580 2.731 -4.137 1.00 91.75 95 LYS A O 1
ATOM 777 N N . ILE A 1 96 ? -4.007 1.484 -5.913 1.00 92.12 96 ILE A N 1
ATOM 778 C CA . ILE A 1 96 ? -3.193 2.490 -6.577 1.00 92.12 96 ILE A CA 1
ATOM 779 C C . ILE A 1 96 ? -4.096 3.188 -7.593 1.00 92.12 96 ILE A C 1
ATOM 781 O O . ILE A 1 96 ? -4.573 2.578 -8.549 1.00 92.12 96 ILE A O 1
ATOM 785 N N . LEU A 1 97 ? -4.376 4.462 -7.341 1.00 90.31 97 LEU A N 1
ATOM 786 C CA . LEU A 1 97 ? -5.310 5.282 -8.111 1.00 90.31 97 LEU A CA 1
ATOM 787 C C . LEU A 1 97 ? -4.668 5.920 -9.340 1.00 90.31 97 LEU A C 1
ATOM 789 O O . LEU A 1 97 ? -5.372 6.334 -10.252 1.00 90.31 97 LEU A O 1
ATOM 793 N N . GLY A 1 98 ? -3.346 6.037 -9.364 1.00 91.38 98 GLY A N 1
ATOM 794 C CA . GLY A 1 98 ? -2.642 6.690 -10.454 1.00 91.38 98 GLY A CA 1
ATOM 795 C C . GLY A 1 98 ? -1.139 6.536 -10.332 1.00 91.38 98 GLY A C 1
ATOM 796 O O . GLY A 1 98 ? -0.643 6.028 -9.327 1.00 91.38 98 GLY A O 1
ATOM 797 N N . GLY A 1 99 ? -0.443 6.972 -11.376 1.00 92.75 99 GLY A N 1
ATOM 798 C CA . GLY A 1 99 ? 0.999 6.833 -11.539 1.00 92.75 99 GLY A CA 1
ATOM 799 C C . GLY A 1 99 ? 1.351 6.127 -12.846 1.00 92.75 99 GLY A C 1
ATOM 800 O O . GLY A 1 99 ? 0.471 5.679 -13.583 1.00 92.75 99 GLY A O 1
ATOM 801 N N . ASN A 1 100 ? 2.646 6.028 -13.130 1.00 93.56 100 ASN A N 1
ATOM 802 C CA . ASN A 1 100 ? 3.168 5.300 -14.282 1.00 93.56 100 ASN A CA 1
ATOM 803 C C . ASN A 1 100 ? 4.083 4.172 -13.818 1.00 93.56 100 ASN A C 1
ATOM 805 O O . ASN A 1 100 ? 4.945 4.371 -12.962 1.00 93.56 100 ASN A O 1
ATOM 809 N N . GLN A 1 101 ? 3.923 3.001 -14.418 1.00 93.31 101 GLN A N 1
ATOM 810 C CA . GLN A 1 101 ? 4.822 1.870 -14.263 1.00 93.31 101 GLN A CA 1
ATOM 811 C C . GLN A 1 101 ? 5.679 1.752 -15.519 1.00 93.31 101 GLN A C 1
ATOM 813 O O . GLN A 1 101 ? 5.159 1.605 -16.622 1.00 93.31 101 GLN A O 1
ATOM 818 N N . VAL A 1 102 ? 6.996 1.765 -15.357 1.00 94.62 102 VAL A N 1
ATOM 819 C CA . VAL A 1 102 ? 7.946 1.606 -16.457 1.00 94.62 102 VAL A CA 1
ATOM 820 C C . VAL A 1 102 ? 8.755 0.336 -16.238 1.00 94.62 102 VAL A C 1
ATOM 822 O O . VAL A 1 102 ? 9.568 0.253 -15.320 1.00 94.62 102 VAL A O 1
ATOM 825 N N . GLY A 1 103 ? 8.532 -0.666 -17.084 1.00 93.56 103 GLY A N 1
ATOM 826 C CA . GLY A 1 103 ? 9.366 -1.861 -17.148 1.00 93.56 103 GLY A CA 1
ATOM 827 C C . GLY A 1 103 ? 10.648 -1.558 -17.916 1.00 93.56 103 GLY A C 1
ATOM 828 O O . GLY A 1 103 ? 10.595 -1.146 -19.076 1.00 93.56 103 GLY A O 1
ATOM 829 N N . LEU A 1 104 ? 11.794 -1.766 -17.278 1.00 95.50 104 LEU A N 1
ATOM 830 C CA . LEU A 1 104 ? 13.122 -1.519 -17.828 1.00 95.50 104 LEU A CA 1
ATOM 831 C C . LEU A 1 104 ? 13.840 -2.847 -18.048 1.00 95.50 104 LEU A C 1
ATOM 833 O O . LEU A 1 104 ? 13.882 -3.688 -17.151 1.00 95.50 104 LEU A O 1
ATOM 837 N N . LYS A 1 105 ? 14.452 -3.009 -19.221 1.00 95.44 105 LYS A N 1
ATOM 838 C CA . LYS A 1 105 ? 15.290 -4.161 -19.558 1.00 95.44 105 LYS A CA 1
ATOM 839 C C . LYS A 1 105 ? 16.738 -3.732 -19.737 1.00 95.44 105 LYS A C 1
ATOM 841 O O . LYS A 1 105 ? 17.021 -2.706 -20.358 1.00 95.44 105 LYS A O 1
ATOM 846 N N . GLN A 1 106 ? 17.648 -4.530 -19.204 1.00 96.75 106 GLN A N 1
ATOM 847 C CA . GLN A 1 106 ? 19.076 -4.318 -19.330 1.00 96.75 106 GLN A CA 1
ATOM 848 C C . GLN A 1 106 ? 19.578 -4.838 -20.679 1.00 96.75 106 GLN A C 1
ATOM 850 O O . GLN A 1 106 ? 19.308 -5.978 -21.063 1.00 96.75 106 GLN A O 1
ATOM 855 N N . VAL A 1 107 ? 20.337 -4.002 -21.384 1.00 96.00 107 VAL A N 1
ATOM 856 C CA . VAL A 1 107 ? 21.082 -4.365 -22.592 1.00 96.00 107 VAL A CA 1
ATOM 857 C C . VAL A 1 107 ? 22.504 -3.836 -22.422 1.00 96.00 107 VAL A C 1
ATOM 859 O O . VAL A 1 107 ? 22.739 -2.627 -22.406 1.00 96.00 107 VAL A O 1
ATOM 862 N N . GLY A 1 108 ? 23.458 -4.750 -22.226 1.00 93.56 108 GLY A N 1
ATOM 863 C CA . GLY A 1 108 ? 24.820 -4.392 -21.828 1.00 93.56 108 GLY A CA 1
ATOM 864 C C . GLY A 1 108 ? 24.841 -3.648 -20.486 1.00 93.56 108 GLY A C 1
ATOM 865 O O . GLY A 1 108 ? 24.296 -4.123 -19.489 1.00 93.56 108 GLY A O 1
ATOM 866 N N . ALA A 1 109 ? 25.456 -2.465 -20.467 1.00 93.19 109 ALA A N 1
ATOM 867 C CA . ALA A 1 109 ? 25.545 -1.609 -19.282 1.00 93.19 109 ALA A CA 1
ATOM 868 C C . ALA A 1 109 ? 24.366 -0.623 -19.130 1.00 93.19 109 ALA A C 1
ATOM 870 O O . ALA A 1 109 ? 24.349 0.167 -18.187 1.00 93.19 109 ALA A O 1
ATOM 871 N N . HIS A 1 110 ? 23.390 -0.643 -20.043 1.00 95.31 110 HIS A N 1
ATOM 872 C CA . HIS A 1 110 ? 22.323 0.356 -20.103 1.00 95.31 110 HIS A CA 1
ATOM 873 C C . HIS A 1 110 ? 20.939 -0.253 -19.863 1.00 95.31 110 HIS A C 1
ATOM 875 O O . HIS A 1 110 ? 20.686 -1.423 -20.155 1.00 95.31 110 HIS A O 1
ATOM 881 N N . TRP A 1 111 ? 20.034 0.571 -19.335 1.00 96.44 111 TRP A N 1
ATOM 882 C CA . TRP A 1 111 ? 18.637 0.227 -19.090 1.00 96.44 111 TRP A CA 1
ATOM 883 C C . TRP A 1 111 ? 17.751 0.927 -20.111 1.00 96.44 111 TRP A C 1
ATOM 885 O O . TRP A 1 111 ? 17.839 2.143 -20.269 1.00 96.44 111 TRP A O 1
ATOM 895 N N . TYR A 1 112 ? 16.876 0.169 -20.763 1.00 96.19 112 TYR A N 1
ATOM 896 C CA . TYR A 1 112 ? 15.959 0.687 -21.773 1.00 96.19 112 TYR A CA 1
ATOM 897 C C . TYR A 1 112 ? 14.506 0.427 -21.370 1.00 96.19 112 TYR A C 1
ATOM 899 O O . TYR A 1 112 ? 14.201 -0.670 -20.889 1.00 96.19 112 TYR A O 1
ATOM 907 N N . PRO A 1 113 ? 13.595 1.398 -21.565 1.00 95.06 113 PRO A N 1
ATOM 908 C CA . PRO A 1 113 ? 12.173 1.182 -21.344 1.00 95.06 113 PRO A CA 1
ATOM 909 C C . PRO A 1 113 ? 11.651 0.159 -22.350 1.00 95.06 113 PRO A C 1
ATOM 911 O O . PRO A 1 113 ? 11.759 0.340 -23.559 1.00 95.06 113 PRO A O 1
ATOM 914 N N . GLN A 1 114 ? 11.084 -0.927 -21.837 1.00 93.62 114 GLN A N 1
ATOM 915 C CA . GLN A 1 114 ? 10.434 -1.961 -22.636 1.00 93.62 114 GLN A CA 1
ATOM 916 C C . GLN A 1 114 ? 8.912 -1.779 -22.647 1.00 93.62 114 GLN A C 1
ATOM 918 O O . GLN A 1 114 ? 8.251 -2.129 -23.621 1.00 93.62 114 GLN A O 1
ATOM 923 N N . ARG A 1 115 ? 8.350 -1.253 -21.554 1.00 90.44 115 ARG A N 1
ATOM 924 C CA . ARG A 1 115 ? 6.908 -1.075 -21.378 1.00 90.44 115 ARG A CA 1
ATOM 925 C C . ARG A 1 115 ? 6.634 0.116 -20.470 1.00 90.44 115 ARG A C 1
ATOM 927 O O . ARG A 1 115 ? 7.321 0.278 -19.466 1.00 90.44 115 ARG A O 1
ATOM 934 N N . ILE A 1 116 ? 5.634 0.918 -20.821 1.00 93.31 116 ILE A N 1
ATOM 935 C CA . ILE A 1 116 ? 5.126 2.019 -20.001 1.00 93.31 116 ILE A CA 1
ATOM 936 C C . ILE A 1 116 ? 3.626 1.802 -19.856 1.00 93.31 116 ILE A C 1
ATOM 938 O O . ILE A 1 116 ? 2.904 1.830 -20.849 1.00 93.31 116 ILE A O 1
ATOM 942 N N . ASP A 1 117 ? 3.171 1.589 -18.628 1.00 91.31 117 ASP A N 1
ATOM 943 C CA . ASP A 1 117 ? 1.759 1.495 -18.288 1.00 91.31 117 ASP A CA 1
ATOM 944 C C . ASP A 1 117 ? 1.355 2.711 -17.466 1.00 91.31 117 ASP A C 1
ATOM 946 O O . ASP A 1 117 ? 2.027 3.084 -16.501 1.00 91.31 117 ASP A O 1
ATOM 950 N N . ARG A 1 118 ? 0.224 3.309 -17.826 1.00 92.12 118 ARG A N 1
ATOM 951 C CA . ARG A 1 118 ? -0.436 4.319 -17.007 1.00 92.12 118 ARG A CA 1
ATOM 952 C C . ARG A 1 118 ? -1.469 3.631 -16.129 1.00 92.12 118 ARG A C 1
ATOM 954 O O . ARG A 1 118 ? -2.294 2.867 -16.627 1.00 92.12 118 ARG A O 1
ATOM 961 N N . ILE A 1 119 ? -1.421 3.904 -14.832 1.00 91.50 119 ILE A N 1
ATOM 962 C CA . ILE A 1 119 ? -2.392 3.367 -13.886 1.00 91.50 119 ILE A CA 1
ATOM 963 C C . ILE A 1 119 ? -3.642 4.237 -13.906 1.00 91.50 119 ILE A C 1
ATOM 965 O O . ILE A 1 119 ? -3.570 5.449 -13.709 1.00 91.50 119 ILE A O 1
ATOM 969 N N . GLU A 1 120 ? -4.784 3.585 -14.105 1.00 85.12 120 GLU A N 1
ATOM 970 C CA . GLU A 1 120 ? -6.106 4.199 -14.053 1.00 85.12 120 GLU A CA 1
ATOM 971 C C . GLU A 1 120 ? -6.893 3.661 -12.843 1.00 85.12 120 GLU A C 1
ATOM 973 O O . GLU A 1 120 ? -6.872 2.449 -12.605 1.00 85.12 120 GLU A O 1
ATOM 978 N N . PRO A 1 121 ? -7.641 4.502 -12.100 1.00 81.56 121 PRO A N 1
ATOM 979 C CA . PRO A 1 121 ? -8.284 4.108 -10.841 1.00 81.56 121 PRO A CA 1
ATOM 980 C C . PRO A 1 121 ? -9.226 2.898 -10.939 1.00 81.56 121 PRO A C 1
ATOM 982 O O . PRO A 1 121 ? -9.384 2.145 -9.976 1.00 81.56 121 PRO A O 1
ATOM 985 N N . LEU A 1 122 ? -9.889 2.722 -12.089 1.00 82.12 122 LEU A N 1
ATOM 986 C CA . LEU A 1 122 ? -10.929 1.705 -12.275 1.00 82.12 122 LEU A CA 1
ATOM 987 C C . LEU A 1 122 ? -10.366 0.277 -12.267 1.00 82.12 122 LEU A C 1
ATOM 989 O O . LEU A 1 122 ? -10.984 -0.628 -11.709 1.00 82.12 122 LEU A O 1
ATOM 993 N N . VAL A 1 123 ? -9.188 0.094 -12.863 1.00 80.25 123 VAL A N 1
ATOM 994 C CA . VAL A 1 123 ? -8.494 -1.198 -13.015 1.00 80.25 123 VAL A CA 1
ATOM 995 C C . VAL A 1 123 ? -7.120 -1.180 -12.338 1.00 80.25 123 VAL A C 1
ATOM 997 O O . VAL A 1 123 ? -6.247 -1.985 -12.653 1.00 80.25 123 VAL A O 1
ATOM 1000 N N . GLY A 1 124 ? -6.926 -0.232 -11.419 1.00 82.62 124 GLY A N 1
ATOM 1001 C CA . GLY A 1 124 ? -5.656 0.008 -10.759 1.00 82.62 124 GLY A CA 1
ATOM 1002 C C . GLY A 1 124 ? -5.218 -1.176 -9.889 1.00 82.62 124 GLY A C 1
ATOM 1003 O O . GLY A 1 124 ? -6.061 -1.846 -9.280 1.00 82.62 124 GLY A O 1
ATOM 1004 N N . PRO A 1 125 ? -3.905 -1.444 -9.811 1.00 92.44 125 PRO A N 1
ATOM 1005 C CA . PRO A 1 125 ? -3.359 -2.485 -8.956 1.00 92.44 125 PRO A CA 1
ATOM 1006 C C . PRO A 1 125 ? -3.578 -2.169 -7.473 1.00 92.44 125 PRO A C 1
ATOM 1008 O O . PRO A 1 125 ? -3.835 -1.034 -7.081 1.00 92.44 125 PRO A O 1
ATOM 1011 N N . GLU A 1 126 ? -3.461 -3.186 -6.629 1.00 93.00 126 GLU A N 1
ATOM 1012 C CA . GLU A 1 126 ? -3.621 -3.084 -5.182 1.00 93.00 126 GLU A CA 1
ATOM 1013 C C . GLU A 1 126 ? -2.280 -3.355 -4.494 1.00 93.00 126 GLU A C 1
ATOM 1015 O O . GLU A 1 126 ? -1.576 -4.297 -4.856 1.00 93.00 126 GLU A O 1
ATOM 1020 N N . LEU A 1 127 ? -1.940 -2.536 -3.500 1.00 92.94 127 LEU A N 1
ATOM 1021 C CA . LEU A 1 127 ? -0.960 -2.842 -2.468 1.00 92.94 127 LEU A CA 1
ATOM 1022 C C . LEU A 1 127 ? -1.658 -3.618 -1.346 1.00 92.94 127 LEU A C 1
ATOM 1024 O O . LEU A 1 127 ? -2.666 -3.170 -0.790 1.00 92.94 127 LEU A O 1
ATOM 1028 N N . ARG A 1 128 ? -1.080 -4.762 -0.994 1.00 92.50 128 ARG A N 1
ATOM 1029 C CA . ARG A 1 128 ? -1.434 -5.576 0.167 1.00 92.50 128 ARG A CA 1
ATOM 1030 C C . ARG A 1 128 ? -0.236 -5.661 1.091 1.00 92.50 128 ARG A C 1
ATOM 1032 O O . ARG A 1 128 ? 0.886 -5.756 0.608 1.00 92.50 128 ARG A O 1
ATOM 1039 N N . LEU A 1 129 ? -0.496 -5.638 2.386 1.00 89.88 129 LEU A N 1
ATOM 1040 C CA . LEU A 1 129 ? 0.480 -5.931 3.424 1.00 89.88 129 LEU A CA 1
ATOM 1041 C C . LEU A 1 129 ? -0.235 -6.625 4.580 1.00 89.88 129 LEU A C 1
ATOM 1043 O O . LEU A 1 129 ? -1.455 -6.489 4.752 1.00 89.88 129 LEU A O 1
ATOM 1047 N N . ARG A 1 130 ? 0.538 -7.357 5.366 1.00 88.25 130 ARG A N 1
ATOM 1048 C CA . ARG A 1 130 ? 0.077 -8.076 6.540 1.00 88.25 130 ARG A CA 1
ATOM 1049 C C . ARG A 1 130 ? 0.611 -7.400 7.800 1.00 88.25 130 ARG A C 1
ATOM 1051 O O . ARG A 1 130 ? 1.663 -6.766 7.811 1.00 88.25 130 ARG A O 1
ATOM 1058 N N . LEU A 1 131 ? -0.214 -7.448 8.835 1.00 85.31 131 LEU A N 1
ATOM 1059 C CA . LEU A 1 131 ? 0.022 -6.872 10.146 1.00 85.31 131 LEU A CA 1
ATOM 1060 C C . LEU A 1 131 ? -0.107 -7.997 11.168 1.00 85.31 131 LEU A C 1
ATOM 1062 O O . LEU A 1 131 ? -1.186 -8.578 11.317 1.00 85.31 131 LEU A O 1
ATOM 1066 N N . GLU A 1 132 ? 0.965 -8.270 11.898 1.00 84.88 132 GLU A N 1
ATOM 1067 C CA . GLU A 1 132 ? 0.878 -9.001 13.158 1.00 84.88 132 GLU A CA 1
ATOM 1068 C C . GLU A 1 132 ? 0.587 -7.966 14.254 1.00 84.88 132 GLU A C 1
ATOM 1070 O O . GLU A 1 132 ? 1.406 -7.093 14.537 1.00 84.88 132 GLU A O 1
ATOM 1075 N N . LEU A 1 133 ? -0.622 -7.979 14.826 1.00 76.00 133 LEU A N 1
ATOM 1076 C CA . LEU A 1 133 ? -1.079 -6.906 15.722 1.00 76.00 133 LEU A CA 1
ATOM 1077 C C . LEU A 1 133 ? -0.306 -6.857 17.048 1.00 76.00 133 LEU A C 1
ATOM 1079 O O . LEU A 1 133 ? -0.359 -5.834 17.725 1.00 76.00 133 LEU A O 1
ATOM 1083 N N . SER A 1 134 ? 0.420 -7.919 17.417 1.00 75.56 134 SER A N 1
ATOM 1084 C CA . SER A 1 134 ? 1.376 -7.876 18.532 1.00 75.56 134 SER A CA 1
ATOM 1085 C C . SER A 1 134 ? 2.592 -6.996 18.231 1.00 75.56 134 SER A C 1
ATOM 1087 O O . SER A 1 134 ? 3.154 -6.401 19.148 1.00 75.56 134 SER A O 1
ATOM 1089 N N . ASP A 1 135 ? 2.965 -6.887 16.955 1.00 73.75 135 ASP A N 1
ATOM 1090 C CA . ASP A 1 135 ? 4.210 -6.263 16.494 1.00 73.75 135 ASP A CA 1
ATOM 1091 C C . ASP A 1 135 ? 3.964 -4.886 15.849 1.00 73.75 135 ASP A C 1
ATOM 1093 O O . ASP A 1 135 ? 4.903 -4.132 15.576 1.00 73.75 135 ASP A O 1
ATOM 1097 N N . VAL A 1 136 ? 2.688 -4.538 15.650 1.00 68.12 136 VAL A N 1
ATOM 1098 C CA . VAL A 1 136 ? 2.186 -3.239 15.187 1.00 68.12 136 VAL A CA 1
ATOM 1099 C C . VAL A 1 136 ? 1.624 -2.477 16.394 1.00 68.12 136 VAL A C 1
ATOM 1101 O O . VAL A 1 136 ? 0.428 -2.587 16.689 1.00 68.12 136 VAL A O 1
ATOM 1104 N N . PRO A 1 137 ? 2.447 -1.705 17.132 1.00 66.19 137 PRO A N 1
ATOM 1105 C CA . PRO A 1 137 ? 1.978 -1.001 18.314 1.00 66.19 137 PRO A CA 1
ATOM 1106 C C . PRO A 1 137 ? 0.864 -0.013 17.954 1.00 66.19 137 PRO A C 1
ATOM 1108 O O . PRO A 1 137 ? 0.998 0.857 17.086 1.00 66.19 137 PRO A O 1
ATOM 1111 N N . GLY A 1 138 ? -0.261 -0.176 18.647 1.00 66.44 138 GLY A N 1
ATOM 1112 C CA . GLY A 1 138 ? -1.404 0.715 18.581 1.00 66.44 138 GLY A CA 1
ATOM 1113 C C . GLY A 1 138 ? -1.280 1.841 19.604 1.00 66.44 138 GLY A C 1
ATOM 1114 O O . GLY A 1 138 ? -1.186 1.570 20.797 1.00 66.44 138 GLY A O 1
ATOM 1115 N N . TYR A 1 139 ? -1.338 3.103 19.177 1.00 69.75 139 TYR A N 1
ATOM 1116 C CA . TYR A 1 139 ? -1.367 4.246 20.098 1.00 69.75 139 TYR A CA 1
ATOM 1117 C C . TYR A 1 139 ? -2.728 4.930 20.064 1.00 69.75 139 TYR A C 1
ATOM 1119 O O . TYR A 1 139 ? -3.219 5.289 18.994 1.00 69.75 139 TYR A O 1
ATOM 1127 N N . VAL A 1 140 ? -3.325 5.155 21.233 1.00 66.94 140 VAL A N 1
ATOM 1128 C CA . VAL A 1 140 ? -4.518 5.996 21.373 1.00 66.94 140 VAL A CA 1
ATOM 1129 C C . VAL A 1 140 ? -4.076 7.343 21.928 1.00 66.94 140 VAL A C 1
ATOM 1131 O O . VAL A 1 140 ? -3.580 7.423 23.046 1.00 66.94 140 VAL A O 1
ATOM 1134 N N . ALA A 1 141 ? -4.216 8.404 21.137 1.00 66.88 141 ALA A N 1
ATOM 1135 C CA . ALA A 1 141 ? -3.949 9.760 21.609 1.00 66.88 141 ALA A CA 1
ATOM 1136 C C . ALA A 1 141 ? -5.062 10.251 22.552 1.00 66.88 141 ALA A C 1
ATOM 1138 O O . ALA A 1 141 ? -6.190 9.768 22.481 1.00 66.88 141 ALA A O 1
ATOM 1139 N N . ASP A 1 142 ? -4.788 11.296 23.339 1.00 69.44 142 ASP A N 1
ATOM 1140 C CA . ASP A 1 142 ? -5.735 11.893 24.305 1.00 69.44 142 ASP A CA 1
ATOM 1141 C C . ASP A 1 142 ? -7.083 12.310 23.689 1.00 69.44 142 ASP A C 1
ATOM 1143 O O . ASP A 1 142 ? -8.110 12.373 24.358 1.00 69.44 142 ASP A O 1
ATOM 1147 N N . ASN A 1 143 ? -7.103 12.573 22.380 1.00 63.81 143 ASN A N 1
ATOM 1148 C CA . ASN A 1 143 ? -8.313 12.898 21.622 1.00 63.81 143 ASN A CA 1
ATOM 1149 C C . ASN A 1 143 ? -9.058 11.666 21.064 1.00 63.81 143 ASN A C 1
ATOM 1151 O O . ASN A 1 143 ? -9.937 11.820 20.214 1.00 63.81 143 ASN A O 1
ATOM 1155 N N . GLY A 1 144 ? -8.694 10.459 21.504 1.00 62.66 144 GLY A N 1
ATOM 1156 C CA . GLY A 1 144 ? -9.296 9.191 21.094 1.00 62.66 144 GLY A CA 1
ATOM 1157 C C . GLY A 1 144 ? -8.868 8.695 19.713 1.00 62.66 144 GLY A C 1
ATOM 1158 O O . GLY A 1 144 ? -9.478 7.764 19.196 1.00 62.66 144 GLY A O 1
ATOM 1159 N N . ALA A 1 145 ? -7.858 9.309 19.091 1.00 66.56 145 ALA A N 1
ATOM 1160 C CA . ALA A 1 145 ? -7.322 8.855 17.814 1.00 66.56 145 ALA A CA 1
ATOM 1161 C C . ALA A 1 145 ? -6.474 7.590 17.991 1.00 66.56 145 ALA A C 1
ATOM 1163 O O . ALA A 1 145 ? -5.408 7.663 18.599 1.00 66.56 145 ALA A O 1
ATOM 1164 N N . LEU A 1 146 ? -6.909 6.472 17.405 1.00 69.44 146 LEU A N 1
ATOM 1165 C CA . LEU A 1 146 ? -6.067 5.280 17.246 1.00 69.44 146 LEU A CA 1
ATOM 1166 C C . LEU A 1 146 ? -4.944 5.543 16.224 1.00 69.44 146 LEU A C 1
ATOM 1168 O O . LEU A 1 146 ? -5.017 6.461 15.418 1.00 69.44 146 LEU A O 1
ATOM 1172 N N . THR A 1 147 ? -3.855 4.797 16.274 1.00 73.62 147 THR A N 1
ATOM 1173 C CA . THR A 1 147 ? -2.693 4.912 15.389 1.00 73.62 147 THR A CA 1
ATOM 1174 C C . THR A 1 147 ? -2.074 3.543 15.299 1.00 73.62 147 THR A C 1
ATOM 1176 O O . THR A 1 147 ? -1.832 2.965 16.347 1.00 73.62 147 THR A O 1
ATOM 1179 N N . LEU A 1 148 ? -1.799 3.054 14.094 1.00 74.81 148 LEU A N 1
ATOM 1180 C CA . LEU A 1 148 ? -1.059 1.814 13.884 1.00 74.81 148 LEU A CA 1
ATOM 1181 C C . LEU A 1 148 ? 0.274 2.157 13.230 1.00 74.81 148 LEU A C 1
ATOM 1183 O O . LEU A 1 148 ? 0.274 2.789 12.171 1.00 74.81 148 LEU A O 1
ATOM 1187 N N . ASP A 1 149 ? 1.377 1.750 13.853 1.00 76.25 149 ASP A N 1
ATOM 1188 C CA . ASP A 1 149 ? 2.707 1.895 13.266 1.00 76.25 149 ASP A CA 1
ATOM 1189 C C . ASP A 1 149 ? 2.988 0.760 12.272 1.00 76.25 149 ASP A C 1
ATOM 1191 O O . ASP A 1 149 ? 3.227 -0.385 12.648 1.00 76.25 149 ASP A O 1
ATOM 1195 N N . LEU A 1 150 ? 2.961 1.088 10.981 1.00 78.12 150 LEU A N 1
ATOM 1196 C CA . LEU A 1 150 ? 3.150 0.118 9.904 1.00 78.12 150 LEU A CA 1
ATOM 1197 C C . LEU A 1 150 ? 4.626 -0.240 9.661 1.00 78.12 150 LEU A C 1
ATOM 1199 O O . LEU A 1 150 ? 4.903 -0.995 8.733 1.00 78.12 150 LEU A O 1
ATOM 1203 N N . HIS A 1 151 ? 5.583 0.281 10.435 1.00 78.69 151 HIS A N 1
ATOM 1204 C CA . HIS A 1 151 ? 7.005 0.015 10.202 1.00 78.69 151 HIS A CA 1
ATOM 1205 C C . HIS A 1 151 ? 7.359 -1.480 10.260 1.00 78.69 151 HIS A C 1
ATOM 1207 O O . HIS A 1 151 ? 8.117 -1.960 9.422 1.00 78.69 151 HIS A O 1
ATOM 1213 N N . ASN A 1 152 ? 6.752 -2.218 11.193 1.00 80.06 152 ASN A N 1
ATOM 1214 C CA . ASN A 1 152 ? 6.982 -3.655 11.391 1.00 80.06 152 ASN A CA 1
ATOM 1215 C C . ASN A 1 152 ? 6.005 -4.542 10.601 1.00 80.06 152 ASN A C 1
ATOM 1217 O O . ASN A 1 152 ? 5.817 -5.707 10.936 1.00 80.06 152 ASN A O 1
ATOM 1221 N N . SER A 1 153 ? 5.343 -3.996 9.580 1.00 83.62 153 SER A N 1
ATOM 1222 C CA . SER A 1 153 ? 4.471 -4.793 8.718 1.00 83.62 153 SER A CA 1
ATOM 1223 C C . SER A 1 153 ? 5.263 -5.633 7.715 1.00 83.62 153 SER A C 1
ATOM 1225 O O . SER A 1 153 ? 6.391 -5.297 7.334 1.00 83.62 153 SER A O 1
ATOM 1227 N N . ASP A 1 154 ? 4.661 -6.734 7.277 1.00 83.88 154 ASP A N 1
ATOM 1228 C CA . ASP A 1 154 ? 5.287 -7.726 6.413 1.00 83.88 154 ASP A CA 1
ATOM 1229 C C . ASP A 1 154 ? 4.431 -8.042 5.174 1.00 83.88 154 ASP A C 1
ATOM 1231 O O . ASP A 1 154 ? 3.366 -7.463 4.947 1.00 83.88 154 ASP A O 1
ATOM 1235 N N . ASP A 1 155 ? 4.947 -8.929 4.319 1.00 87.62 155 ASP A N 1
ATOM 1236 C CA . ASP A 1 155 ? 4.251 -9.454 3.134 1.00 87.62 155 ASP A CA 1
ATOM 1237 C C . ASP A 1 155 ? 3.683 -8.365 2.201 1.00 87.62 155 ASP A C 1
ATOM 1239 O O . ASP A 1 155 ? 2.533 -8.413 1.756 1.00 87.62 155 ASP A O 1
ATOM 1243 N N . PHE A 1 156 ? 4.499 -7.346 1.909 1.00 91.62 156 PHE A N 1
ATOM 1244 C CA . PHE A 1 156 ? 4.137 -6.321 0.937 1.00 91.62 156 PHE A CA 1
ATOM 1245 C C . PHE A 1 156 ? 4.063 -6.939 -0.461 1.00 91.62 156 PHE A C 1
ATOM 1247 O O . PHE A 1 156 ? 5.045 -7.469 -0.978 1.00 91.62 156 PHE A O 1
ATOM 1254 N N . VAL A 1 157 ? 2.903 -6.825 -1.105 1.00 92.44 157 VAL A N 1
ATOM 1255 C CA . VAL A 1 157 ? 2.649 -7.344 -2.453 1.00 92.44 157 VAL A CA 1
ATOM 1256 C C . VAL A 1 157 ? 1.870 -6.315 -3.253 1.00 92.44 157 VAL A C 1
ATOM 1258 O O . VAL A 1 157 ? 0.842 -5.815 -2.798 1.00 92.44 157 VAL A O 1
ATOM 1261 N N . VAL A 1 158 ? 2.313 -6.041 -4.482 1.00 92.75 158 VAL A N 1
ATOM 1262 C CA . VAL A 1 158 ? 1.590 -5.152 -5.403 1.00 92.75 158 VAL A CA 1
ATOM 1263 C C . VAL A 1 158 ? 1.083 -5.921 -6.612 1.00 92.75 158 VAL A C 1
ATOM 1265 O O . VAL A 1 158 ? 1.842 -6.640 -7.248 1.00 92.75 158 VAL A O 1
ATOM 1268 N N . THR A 1 159 ? -0.190 -5.780 -6.976 1.00 91.69 159 THR A N 1
ATOM 1269 C CA . THR A 1 159 ? -0.834 -6.650 -7.981 1.00 91.69 159 THR A CA 1
ATOM 1270 C C . THR A 1 159 ? -0.699 -6.192 -9.440 1.00 91.69 159 THR A C 1
ATOM 1272 O O . THR A 1 159 ? -1.516 -6.580 -10.267 1.00 91.69 159 THR A O 1
ATOM 1275 N N . PHE A 1 160 ? 0.293 -5.368 -9.790 1.00 87.94 160 PHE A N 1
ATOM 1276 C CA . PHE A 1 160 ? 0.418 -4.798 -11.146 1.00 87.94 160 PHE A CA 1
ATOM 1277 C C . PHE A 1 160 ? 1.013 -5.745 -12.202 1.00 87.94 160 PHE A C 1
ATOM 1279 O O . PHE A 1 160 ? 1.152 -5.381 -13.368 1.00 87.94 160 PHE A O 1
ATOM 1286 N N . SER A 1 161 ? 1.403 -6.955 -11.806 1.00 86.38 161 SER A N 1
ATOM 1287 C CA . SER A 1 161 ? 1.984 -7.959 -12.696 1.00 86.38 161 SER A CA 1
ATOM 1288 C C . SER A 1 161 ? 1.459 -9.348 -12.357 1.00 86.38 161 SER A C 1
ATOM 1290 O O . SER A 1 161 ? 1.272 -9.671 -11.186 1.00 86.38 161 SER A O 1
ATOM 1292 N N . ASP A 1 162 ? 1.306 -10.201 -13.367 1.00 85.19 162 ASP A N 1
ATOM 1293 C CA . ASP A 1 162 ? 1.004 -11.623 -13.167 1.00 85.19 162 ASP A CA 1
ATOM 1294 C C . ASP A 1 162 ? 2.214 -12.399 -12.618 1.00 85.19 162 ASP A C 1
ATOM 1296 O O . ASP A 1 162 ? 2.072 -13.459 -12.005 1.00 85.19 162 ASP A O 1
ATOM 1300 N N . SER A 1 163 ? 3.426 -11.855 -12.779 1.00 87.81 163 SER A N 1
ATOM 1301 C CA . SER A 1 163 ? 4.646 -12.450 -12.238 1.00 87.81 163 SER A CA 1
ATOM 1302 C C . SER A 1 163 ? 4.735 -12.220 -10.733 1.00 87.81 163 SER A C 1
ATOM 1304 O O . SER A 1 163 ? 4.950 -11.098 -10.273 1.00 87.81 163 SER A O 1
ATOM 1306 N N . ARG A 1 164 ? 4.646 -13.304 -9.951 1.00 87.81 164 ARG A N 1
ATOM 1307 C CA . ARG A 1 164 ? 4.824 -13.277 -8.489 1.00 87.81 164 ARG A CA 1
ATOM 1308 C C . ARG A 1 164 ? 6.094 -12.529 -8.070 1.00 87.81 164 ARG A C 1
ATOM 1310 O O . ARG A 1 164 ? 6.008 -11.652 -7.221 1.00 87.81 164 ARG A O 1
ATOM 1317 N N . ARG A 1 165 ? 7.220 -12.804 -8.728 1.00 86.81 165 ARG A N 1
ATOM 1318 C CA . ARG A 1 165 ? 8.512 -12.169 -8.435 1.00 86.81 165 ARG A CA 1
ATOM 1319 C C . ARG A 1 165 ? 8.471 -10.652 -8.626 1.00 86.81 165 ARG A C 1
ATOM 1321 O O . ARG A 1 165 ? 8.957 -9.907 -7.787 1.00 86.81 165 ARG A O 1
ATOM 1328 N N . VAL A 1 166 ? 7.837 -10.180 -9.700 1.00 86.75 166 VAL A N 1
ATOM 1329 C CA . VAL A 1 166 ? 7.692 -8.740 -9.971 1.00 86.75 166 VAL A CA 1
ATOM 1330 C C . VAL A 1 166 ? 6.770 -8.072 -8.945 1.00 86.75 166 VAL A C 1
ATOM 1332 O O . VAL A 1 166 ? 7.041 -6.950 -8.519 1.00 86.75 166 VAL A O 1
ATOM 1335 N N . ARG A 1 167 ? 5.715 -8.769 -8.503 1.00 91.75 167 ARG A N 1
ATOM 1336 C CA . ARG A 1 167 ? 4.831 -8.284 -7.433 1.00 91.75 167 ARG A CA 1
ATOM 1337 C C . ARG A 1 167 ? 5.552 -8.138 -6.091 1.00 91.75 167 ARG A C 1
ATOM 1339 O O . ARG A 1 167 ? 5.327 -7.148 -5.401 1.00 91.75 167 ARG A O 1
ATOM 1346 N N . GLU A 1 168 ? 6.413 -9.094 -5.746 1.00 89.31 168 GLU A N 1
ATOM 1347 C CA . GLU A 1 168 ? 7.231 -9.085 -4.522 1.00 89.31 168 GLU A CA 1
ATOM 1348 C C . GLU A 1 168 ? 8.298 -7.979 -4.569 1.00 89.31 168 GLU A C 1
ATOM 1350 O O . GLU A 1 168 ? 8.452 -7.229 -3.609 1.00 89.31 168 GLU A O 1
ATOM 1355 N N . LEU A 1 169 ? 8.969 -7.788 -5.712 1.00 88.88 169 LEU A N 1
ATOM 1356 C CA . LEU A 1 169 ? 9.914 -6.679 -5.915 1.00 88.88 169 LEU A CA 1
ATOM 1357 C C . LEU A 1 169 ? 9.243 -5.310 -5.757 1.00 88.88 169 LEU A C 1
ATOM 1359 O O . LEU A 1 169 ? 9.797 -4.406 -5.128 1.00 88.88 169 LEU A O 1
ATOM 1363 N N . GLY A 1 170 ? 8.041 -5.156 -6.319 1.00 89.12 170 GLY A N 1
ATOM 1364 C CA . GLY A 1 170 ? 7.249 -3.946 -6.139 1.00 89.12 170 GLY A CA 1
ATOM 1365 C C . GLY A 1 170 ? 6.812 -3.737 -4.690 1.00 89.12 170 GLY A C 1
ATOM 1366 O O . GLY A 1 170 ? 6.838 -2.614 -4.192 1.00 89.12 170 GLY A O 1
ATOM 1367 N N . GLY A 1 171 ? 6.474 -4.827 -4.003 1.00 89.81 171 GLY A N 1
ATOM 1368 C CA . GLY A 1 171 ? 6.192 -4.836 -2.575 1.00 89.81 171 GLY A CA 1
ATOM 1369 C C . GLY A 1 171 ? 7.369 -4.351 -1.735 1.00 89.81 171 GLY A C 1
ATOM 1370 O O . GLY A 1 171 ? 7.195 -3.450 -0.922 1.00 89.81 171 GLY A O 1
ATOM 1371 N N . GLY A 1 172 ? 8.576 -4.857 -1.995 1.00 89.00 172 GLY A N 1
ATOM 1372 C CA . GLY A 1 172 ? 9.792 -4.442 -1.290 1.00 89.00 172 GLY A CA 1
ATOM 1373 C C . GLY A 1 172 ? 10.104 -2.948 -1.438 1.00 89.00 172 GLY A C 1
ATOM 1374 O O . GLY A 1 172 ? 10.496 -2.298 -0.468 1.00 89.00 172 GLY A O 1
ATOM 1375 N N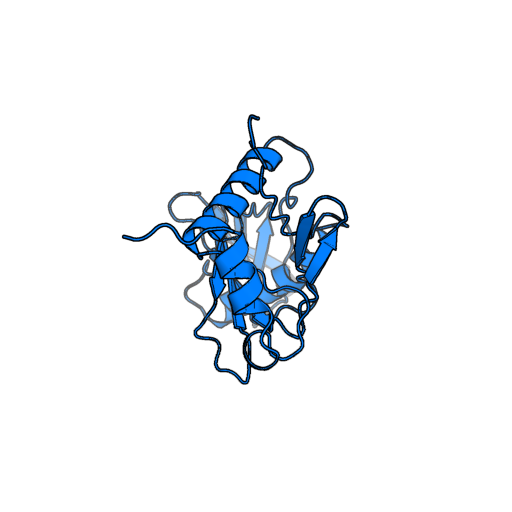 . LEU A 1 173 ? 9.860 -2.363 -2.618 1.00 88.38 173 LEU A N 1
ATOM 1376 C CA . LEU A 1 173 ? 9.973 -0.910 -2.800 1.00 88.38 173 LEU A CA 1
ATOM 1377 C C . LEU A 1 173 ? 8.982 -0.155 -1.898 1.00 88.38 173 LEU A C 1
ATOM 1379 O O . LEU A 1 173 ? 9.361 0.809 -1.230 1.00 88.38 173 LEU A O 1
ATOM 1383 N N . LEU A 1 174 ? 7.719 -0.593 -1.862 1.00 87.38 174 LEU A N 1
ATOM 1384 C CA . LEU A 1 174 ? 6.686 0.053 -1.051 1.00 87.38 174 LEU A CA 1
ATOM 1385 C C . LEU A 1 174 ? 6.882 -0.178 0.451 1.00 87.38 174 LEU A C 1
ATOM 1387 O O . LEU A 1 174 ? 6.599 0.735 1.219 1.00 87.38 174 LEU A O 1
ATOM 1391 N N . GLN A 1 175 ? 7.447 -1.308 0.876 1.00 87.62 175 GLN A N 1
ATOM 1392 C CA . GLN A 1 175 ? 7.832 -1.540 2.271 1.00 87.62 175 GLN A CA 1
ATOM 1393 C C . GLN A 1 175 ? 8.847 -0.496 2.754 1.00 87.62 175 GLN A C 1
ATOM 1395 O O . GLN A 1 175 ? 8.733 0.019 3.861 1.00 87.62 175 GLN A O 1
ATOM 1400 N N . GLY A 1 176 ? 9.813 -0.124 1.908 1.00 80.50 176 GLY A N 1
ATOM 1401 C CA . GLY A 1 176 ? 10.771 0.935 2.228 1.00 80.50 176 GLY A CA 1
ATOM 1402 C C . GLY A 1 176 ? 10.184 2.349 2.158 1.00 80.50 176 GLY A C 1
ATOM 1403 O O . GLY A 1 176 ? 10.663 3.242 2.857 1.00 80.50 176 GLY A O 1
ATOM 1404 N N . ALA A 1 177 ? 9.171 2.573 1.317 1.00 79.81 177 ALA A N 1
ATOM 1405 C CA . ALA A 1 177 ? 8.616 3.899 1.054 1.00 79.81 177 ALA A CA 1
ATOM 1406 C C . ALA A 1 177 ? 7.440 4.271 1.969 1.00 79.81 177 ALA A C 1
ATOM 1408 O O . ALA A 1 177 ? 7.400 5.393 2.467 1.00 79.81 177 ALA A O 1
ATOM 1409 N N . VAL A 1 178 ? 6.504 3.354 2.228 1.00 74.44 178 VAL A N 1
ATOM 1410 C CA . VAL A 1 178 ? 5.291 3.622 3.022 1.00 74.44 178 VAL A CA 1
ATOM 1411 C C . VAL A 1 178 ? 5.632 4.201 4.403 1.00 74.44 178 VAL A C 1
ATOM 1413 O O . VAL A 1 178 ? 5.067 5.242 4.729 1.00 74.44 178 VAL A O 1
ATOM 1416 N N . PRO A 1 179 ? 6.603 3.667 5.173 1.00 67.19 179 PRO A N 1
ATOM 1417 C CA . PRO A 1 179 ? 6.987 4.250 6.461 1.00 67.19 179 PRO A CA 1
ATOM 1418 C C . PRO A 1 179 ? 7.739 5.587 6.365 1.00 67.19 179 PRO A C 1
ATOM 1420 O O . PRO A 1 179 ? 7.862 6.276 7.368 1.00 67.19 179 PRO A O 1
ATOM 1423 N N . ARG A 1 180 ? 8.304 5.944 5.200 1.00 57.75 180 ARG A N 1
ATOM 1424 C CA . ARG A 1 180 ? 9.072 7.193 5.000 1.00 57.75 180 ARG A CA 1
ATOM 1425 C C . ARG A 1 180 ? 8.189 8.347 4.552 1.00 57.75 180 ARG A C 1
ATOM 1427 O O . ARG A 1 180 ? 8.400 9.486 4.952 1.00 57.75 180 ARG A O 1
ATOM 1434 N N . VAL A 1 181 ? 7.239 8.035 3.678 1.00 54.56 181 VAL A N 1
ATOM 1435 C CA . VAL A 1 181 ? 6.292 8.993 3.107 1.00 54.56 181 VAL A CA 1
ATOM 1436 C C . VAL A 1 181 ? 5.136 9.245 4.076 1.00 54.56 181 VAL A C 1
ATOM 1438 O O . VAL A 1 181 ? 4.557 10.327 4.131 1.00 54.56 181 VAL A O 1
ATOM 1441 N N . ALA A 1 182 ? 4.848 8.263 4.922 1.00 54.06 182 ALA A N 1
ATOM 1442 C CA . ALA A 1 182 ? 4.072 8.464 6.121 1.00 54.06 182 ALA A CA 1
ATOM 1443 C C . ALA A 1 182 ? 5.007 9.023 7.215 1.00 54.06 182 ALA A C 1
ATOM 1445 O O . ALA A 1 182 ? 5.729 8.282 7.868 1.00 54.06 182 ALA A O 1
ATOM 1446 N N . GLY A 1 183 ? 5.064 10.349 7.381 1.00 45.50 183 GLY A N 1
ATOM 1447 C CA . GLY A 1 183 ? 5.794 10.983 8.494 1.00 45.50 183 GLY A CA 1
ATOM 1448 C C . GLY A 1 183 ? 5.172 10.648 9.872 1.00 45.50 183 GLY A C 1
ATOM 1449 O O . GLY A 1 183 ? 4.490 9.639 10.015 1.00 45.50 183 GLY A O 1
ATOM 1450 N N . PRO A 1 184 ? 5.238 11.520 10.902 1.00 40.03 184 PRO A N 1
ATOM 1451 C CA . PRO A 1 184 ? 4.491 11.324 12.164 1.00 40.03 184 PRO A CA 1
ATOM 1452 C C . PRO A 1 184 ? 2.959 11.155 11.986 1.00 40.03 184 PRO A C 1
ATOM 1454 O O . PRO A 1 184 ? 2.225 10.915 12.945 1.00 40.03 184 PRO A O 1
ATOM 1457 N N . SER A 1 185 ? 2.478 11.295 10.747 1.00 38.62 185 SER A N 1
ATOM 1458 C CA . SER A 1 185 ? 1.130 11.073 10.239 1.00 38.62 185 SER A CA 1
ATOM 1459 C C . SER A 1 185 ? 0.797 9.622 9.843 1.00 38.62 185 SER A C 1
ATOM 1461 O O . SER A 1 185 ? -0.338 9.417 9.398 1.00 38.62 185 SER A O 1
ATOM 1463 N N . THR A 1 186 ? 1.677 8.626 10.064 1.00 41.19 186 THR A N 1
ATOM 1464 C CA . THR A 1 186 ? 1.393 7.158 10.014 1.00 41.19 186 THR A CA 1
ATOM 1465 C C . THR A 1 186 ? 0.477 6.730 11.157 1.00 41.19 186 THR A C 1
ATOM 1467 O O . THR A 1 186 ? 0.731 5.823 11.939 1.00 41.19 186 THR A O 1
ATOM 1470 N N . ARG A 1 187 ? -0.605 7.475 11.315 1.00 50.31 187 ARG A N 1
ATOM 1471 C CA . ARG A 1 187 ? -1.630 7.280 12.309 1.00 50.31 187 ARG A CA 1
ATOM 1472 C C . ARG A 1 187 ? -2.881 6.935 11.541 1.00 50.31 187 ARG A C 1
ATOM 1474 O O . ARG A 1 187 ? -3.509 7.818 10.946 1.00 50.31 187 ARG A O 1
ATOM 1481 N N . LEU A 1 188 ? -3.227 5.649 11.536 1.00 45.34 188 LEU A N 1
ATOM 1482 C CA . LEU A 1 188 ? -4.569 5.208 11.183 1.00 45.34 188 LEU A CA 1
ATOM 1483 C C . LEU A 1 188 ? -5.541 5.721 12.252 1.00 45.34 188 LEU A C 1
ATOM 1485 O O . LEU A 1 188 ? -5.886 5.018 13.197 1.00 45.34 188 LEU A O 1
ATOM 1489 N N . VAL A 1 189 ? -5.928 6.987 12.111 1.00 50.56 189 VAL A N 1
ATOM 1490 C CA . VAL A 1 189 ? -6.751 7.703 13.080 1.00 50.56 189 VAL A CA 1
ATOM 1491 C C . VAL A 1 189 ? -8.208 7.345 12.897 1.00 50.56 189 VAL A C 1
ATOM 1493 O O . VAL A 1 189 ? -8.916 7.928 12.084 1.00 50.56 189 VAL A O 1
ATOM 1496 N N . ILE A 1 190 ? -8.664 6.416 13.726 1.00 51.75 190 ILE A N 1
ATOM 1497 C CA . ILE A 1 190 ? -10.084 6.176 13.943 1.00 51.75 190 ILE A CA 1
ATOM 1498 C C . ILE A 1 190 ? -10.554 7.174 15.009 1.00 51.75 190 ILE A C 1
ATOM 1500 O O . ILE A 1 190 ? -10.099 7.110 16.148 1.00 51.75 190 ILE A O 1
ATOM 1504 N N . ARG A 1 191 ? -11.436 8.118 14.650 1.00 49.84 191 ARG A N 1
ATOM 1505 C CA . ARG A 1 191 ? -12.087 9.047 15.596 1.00 49.84 191 ARG A CA 1
ATOM 1506 C C . ARG A 1 191 ? -13.586 8.789 15.640 1.00 49.84 191 ARG A C 1
ATOM 1508 O O . ARG A 1 191 ? -14.265 8.911 14.628 1.00 49.84 191 ARG A O 1
ATOM 1515 N N . GLN A 1 192 ? -14.117 8.511 16.824 1.00 42.72 192 GLN A N 1
ATOM 1516 C CA . GLN A 1 192 ? -15.559 8.508 17.068 1.00 42.72 192 GLN A CA 1
ATOM 1517 C C . GLN A 1 192 ? -16.031 9.949 17.316 1.00 42.72 192 GLN A C 1
ATOM 1519 O O . GLN A 1 192 ? -15.626 10.578 18.294 1.00 42.72 192 GLN A O 1
ATOM 1524 N N . HIS A 1 193 ? -16.899 10.488 16.456 1.00 41.75 193 HIS A N 1
ATOM 1525 C CA . HIS A 1 193 ? -17.597 11.739 16.758 1.00 41.75 193 HIS A CA 1
ATOM 1526 C C . HIS A 1 193 ? -18.688 11.463 17.799 1.00 41.75 193 HIS A C 1
ATOM 1528 O O . HIS A 1 193 ? -19.708 10.845 17.504 1.00 41.75 193 HIS A O 1
ATOM 1534 N N . ARG A 1 194 ? -18.502 11.948 19.031 1.00 38.62 194 ARG A N 1
ATOM 1535 C CA . ARG A 1 194 ? -19.594 12.035 20.008 1.00 38.62 194 ARG A CA 1
ATOM 1536 C C . ARG A 1 194 ? -20.514 13.197 19.631 1.00 38.62 194 ARG A C 1
ATOM 1538 O O . ARG A 1 194 ? -20.264 14.329 20.025 1.00 38.62 194 ARG A O 1
ATOM 1545 N N . THR A 1 195 ? -21.608 12.924 18.927 1.00 37.22 195 THR A N 1
ATOM 1546 C CA . THR A 1 195 ? -22.794 13.795 18.957 1.00 37.22 195 THR A CA 1
ATOM 1547 C C . THR A 1 195 ? -23.762 13.265 20.006 1.00 37.22 195 THR A C 1
ATOM 1549 O O . THR A 1 195 ? -24.762 12.634 19.681 1.00 37.22 195 THR A O 1
ATOM 1552 N N . TRP A 1 196 ? -23.460 13.510 21.280 1.00 31.02 196 TRP A N 1
ATOM 1553 C CA . TRP A 1 196 ? -24.491 13.482 22.315 1.00 31.02 196 TRP A CA 1
ATOM 1554 C C . TRP A 1 196 ? -25.050 14.899 22.397 1.00 31.02 196 TRP A C 1
ATOM 1556 O O . TRP A 1 196 ? -24.466 15.763 23.052 1.00 31.02 196 TRP A O 1
ATOM 1566 N N . ARG A 1 197 ? -26.141 15.166 21.671 1.00 32.72 197 ARG A N 1
ATOM 1567 C CA . ARG A 1 197 ? -27.015 16.276 22.060 1.00 32.72 197 ARG A CA 1
ATOM 1568 C C . ARG A 1 197 ? -27.625 15.885 23.407 1.00 32.72 197 ARG A C 1
ATOM 1570 O O . ARG A 1 197 ? -28.159 14.784 23.526 1.00 32.72 197 ARG A O 1
ATOM 1577 N N . LYS A 1 198 ? -27.421 16.747 24.405 1.00 35.00 198 LYS A N 1
ATOM 1578 C CA . LYS A 1 198 ? -28.199 16.734 25.645 1.00 35.00 198 LYS A CA 1
ATOM 1579 C C . LYS A 1 198 ? -29.665 17.004 25.334 1.00 35.00 198 LYS A C 1
ATOM 1581 O O . LYS A 1 198 ? -29.909 17.735 24.345 1.00 35.00 198 LYS A O 1
#

Organism: Pseudomonas putida (strain DOT-T1E) (NCBI:txid1196325)

Foldseek 3Di:
DDDDDPVNVVVVCPDCVNCVPDPDDDDDDLVLLQVLQQVVQVVCVPPPLDQWFDWDKFDDDPQKIKTWFRFDWGGKRKDFDPADPVWTKIKIKIFGAWTKIFMWGDDPPDIDTPDIDIAHRVPTKMWMWMDGPVQFDWDQDPQRWIATQCLPIGDTFIGPDPDRVNRVRVRVSCSVRVNVSCDVSNGSTRHDDDPPDD

Secondary structure (DSSP, 8-state):
-----HHHHHHHHTSTTTTTT-S------HHHHHHHHHHHHHHHTTSTTSPPPEEEEPPPBTTEEEEEEEEEE---EEEE---BTTB-EEEEEEEEEEEEEEEEEEETTEEEEEEEEE--TTS--EEEEEEETTTS-B---TTS---B-GGG-EEEEE-S-S-HHHHHHHHHHHHHHHHHHS-TT-------------

pLDDT: mean 77.08, std 15.78, range [31.02, 96.75]

Radius of gyration: 21.15 Å; chains: 1; bounding box: 61×36×60 Å